Protein AF-R4XCL8-F1 (afdb_monomer_lite)

Radius of gyration: 21.09 Å; chains: 1; bounding box: 60×42×58 Å

Foldseek 3Di:
DDVVVLVVCLVVVHFRKDKFAQVCLVCVVDCPDDDDLLGQQFLPQVVCVVVSPGAQAMDIDTHPPHDDWWDFDFLQFKFKDAAAADKDKDKKFDPVCLVLQAFPVRPDGPRDLPDDDPVCCVRRVCSVVRVVRIDIDIHHHGDMDIGHGRIIDDGRTGDHLVCLVSSLVVQVVLLVVLLVVCVVCVVVVVDDLLRSSVSSQVSSCVVRVDHLLRSLVSLLVCLVCVVVGDDCVSDDHLVSSLVSLLVSLVVLVPDPCSVSVVSSVVSSVSSNVSSVVD

Secondary structure (DSSP, 8-state):
--HHHHHHHHHTT---EEEEE-HHHH-TT----PPPGGG---HHHHHHHHHTS--S--EEEE-TT--PPP---GGG-EEEEE--SS-EEEEEPPGGGGGGGB-TTSS-B-S-TT--SHHHHHH-TTHHHHHHHPEEEEE-TT-EEEE-TTS---SSEE--TTTHHHHHHHHHHHHHHHHHHTHHHHHTTSS-HHHHHHHHHHHHHHHHS--HHHHHHHHHHHHHTGGGS--GGGS--HHHHHHHHHHHHHHHHTSGGGGG-HHHHHHHHHHHHHHHH-

InterPro domains:
  IPR003347 JmjC domain [PS51184] (24-183)
  IPR003347 JmjC domain [SM00558] (16-175)
  IPR041667 Cupin-like domain 8 [PF13621] (1-149)
  IPR050910 JMJD6 family arginine demethylases/lysyl-hydroxylases [PTHR12480] (1-211)

Organism: Taphrina deformans (strain PYCC 5710 / ATCC 11124 / CBS 356.35 / IMI 108563 / JCM 9778 / NBRC 8474) (NCBI:txid1097556)

Structure (mmCIF, N/CA/C/O backbone):
data_AF-R4XCL8-F1
#
_entry.id   AF-R4XCL8-F1
#
loop_
_atom_site.group_PDB
_atom_site.id
_atom_site.type_symbol
_atom_site.label_atom_id
_atom_site.label_alt_id
_atom_site.label_comp_id
_atom_site.label_asym_id
_atom_site.label_entity_id
_atom_site.label_seq_id
_atom_site.pdbx_PDB_ins_code
_atom_site.Cartn_x
_atom_site.Cartn_y
_atom_site.Cartn_z
_atom_site.occupancy
_atom_site.B_iso_or_equiv
_atom_site.auth_seq_id
_atom_site.auth_comp_id
_atom_site.auth_asym_id
_atom_site.auth_atom_id
_atom_site.pdbx_PDB_model_num
ATOM 1 N N . MET A 1 1 ? -5.743 24.551 15.322 1.00 79.94 1 MET A N 1
ATOM 2 C CA . MET A 1 1 ? -6.080 24.022 16.659 1.00 79.94 1 MET A CA 1
ATOM 3 C C . MET A 1 1 ? -4.776 23.575 17.291 1.00 79.94 1 MET A C 1
ATOM 5 O O . MET A 1 1 ? -3.994 22.946 16.584 1.00 79.94 1 MET A O 1
ATOM 9 N N . SER A 1 2 ? -4.484 23.962 18.531 1.00 90.00 2 SER A N 1
ATOM 10 C CA . SER A 1 2 ? -3.322 23.406 19.236 1.00 90.00 2 SER A CA 1
ATOM 11 C C . SER A 1 2 ? -3.624 21.979 19.712 1.00 90.00 2 SER A C 1
ATOM 13 O O . SER A 1 2 ? -4.787 21.587 19.791 1.00 90.00 2 SER A O 1
ATOM 15 N N . PHE A 1 3 ? -2.597 21.193 20.046 1.00 86.31 3 PHE A N 1
ATOM 16 C CA . PHE A 1 3 ? -2.825 19.859 20.613 1.00 86.31 3 PHE A CA 1
ATOM 17 C C . PHE A 1 3 ? -3.560 19.926 21.964 1.00 86.31 3 PHE A C 1
ATOM 19 O O . PHE A 1 3 ? -4.374 19.060 22.251 1.00 86.31 3 PHE A O 1
ATOM 26 N N . SER A 1 4 ? -3.346 20.988 22.752 1.00 90.88 4 SER A N 1
ATOM 27 C CA . SER A 1 4 ? -4.097 21.215 23.996 1.00 90.88 4 SER A CA 1
ATOM 28 C C . SER A 1 4 ? -5.584 21.422 23.718 1.00 90.88 4 SER A C 1
ATOM 30 O O . SER A 1 4 ? -6.401 20.711 24.284 1.00 90.88 4 SER A O 1
ATOM 32 N N . ASP A 1 5 ? -5.933 22.312 22.779 1.00 93.06 5 ASP A N 1
ATOM 33 C CA . ASP A 1 5 ? -7.340 22.564 22.423 1.00 93.06 5 ASP A CA 1
ATOM 34 C C . ASP A 1 5 ? -8.029 21.288 21.908 1.00 93.06 5 ASP A C 1
ATOM 36 O O . ASP A 1 5 ? -9.219 21.069 22.129 1.00 93.06 5 ASP A O 1
ATOM 40 N N . PHE A 1 6 ? -7.273 20.447 21.193 1.00 89.69 6 PHE A N 1
ATOM 41 C CA . PHE A 1 6 ? -7.747 19.160 20.700 1.00 89.69 6 PHE A CA 1
ATOM 42 C C . PHE A 1 6 ? -8.122 18.217 21.854 1.00 89.69 6 PHE A C 1
ATOM 44 O O . PHE A 1 6 ? -9.216 17.644 21.827 1.00 89.69 6 PHE A O 1
ATOM 51 N N . LEU A 1 7 ? -7.249 18.098 22.864 1.00 85.12 7 LEU A N 1
ATOM 52 C CA . LEU A 1 7 ? -7.483 17.283 24.060 1.00 85.12 7 LEU A CA 1
ATOM 53 C C . LEU A 1 7 ? -8.637 17.829 24.905 1.00 85.12 7 LEU A C 1
ATOM 55 O O . LEU A 1 7 ? -9.530 17.061 25.255 1.00 85.12 7 LEU A O 1
ATOM 59 N N . ASP A 1 8 ? -8.677 19.142 25.147 1.00 92.00 8 ASP A N 1
ATOM 60 C CA . ASP A 1 8 ? -9.763 19.794 25.892 1.00 92.00 8 ASP A CA 1
ATOM 61 C C . ASP A 1 8 ? -11.124 19.522 25.228 1.00 92.00 8 ASP A C 1
ATOM 63 O O . ASP A 1 8 ? -12.121 19.226 25.890 1.00 92.00 8 ASP A O 1
ATOM 67 N N . GLY A 1 9 ? -11.168 19.566 23.892 1.00 90.25 9 GLY A N 1
ATOM 68 C CA . GLY A 1 9 ? -12.359 19.213 23.132 1.00 90.25 9 GLY A CA 1
ATOM 69 C C . GLY A 1 9 ? -12.749 17.740 23.275 1.00 90.25 9 GLY A C 1
ATOM 70 O O . GLY A 1 9 ? -13.930 17.446 23.460 1.00 90.25 9 GLY A O 1
ATOM 71 N N . MET A 1 10 ? -11.783 16.815 23.242 1.00 85.25 10 MET A N 1
ATOM 72 C CA . MET A 1 10 ? -12.047 15.389 23.477 1.00 85.25 10 MET A CA 1
ATOM 73 C C . MET A 1 10 ? -12.595 15.128 24.885 1.00 85.25 10 MET A C 1
ATOM 75 O O . MET A 1 10 ? -13.573 14.395 25.024 1.00 85.25 10 MET A O 1
ATOM 79 N N . GLU A 1 11 ? -12.016 15.746 25.918 1.00 86.38 11 GLU A N 1
ATOM 80 C CA . GLU A 1 11 ? -12.497 15.634 27.303 1.00 86.38 11 GLU A CA 1
ATOM 81 C C . GLU A 1 11 ? -13.907 16.216 27.471 1.00 86.38 11 GLU A C 1
ATOM 83 O O . GLU A 1 11 ? -14.724 15.679 28.220 1.00 86.38 11 GLU A O 1
ATOM 88 N N . ALA A 1 12 ? -14.232 17.265 26.712 1.00 92.19 12 ALA A N 1
ATOM 89 C CA . ALA A 1 12 ? -15.573 17.837 26.637 1.00 92.19 12 ALA A CA 1
ATOM 90 C C . ALA A 1 12 ? -16.567 17.005 25.792 1.00 92.19 12 ALA A C 1
ATOM 92 O O . ALA A 1 12 ? -17.712 17.428 25.611 1.00 92.19 12 ALA A O 1
ATOM 93 N N . GLY A 1 13 ? -16.160 15.843 25.266 1.00 87.56 13 GLY A N 1
ATOM 94 C CA . GLY A 1 13 ? -17.009 14.944 24.477 1.00 87.56 13 GLY A CA 1
ATOM 95 C C . GLY A 1 13 ? -17.177 15.345 23.008 1.00 87.56 13 GLY A C 1
ATOM 96 O O . GLY A 1 13 ? -18.112 14.890 22.349 1.00 87.56 13 GLY A O 1
ATOM 97 N N . GLN A 1 14 ? -16.308 16.207 22.476 1.00 90.19 14 GLN A N 1
ATOM 98 C CA . GLN A 1 14 ? -16.294 16.521 21.047 1.00 90.19 14 GLN A CA 1
ATOM 99 C C . GLN A 1 14 ? -15.709 15.353 20.245 1.00 90.19 14 GLN A C 1
ATOM 101 O O . GLN A 1 14 ? -14.751 14.701 20.662 1.00 90.19 14 GLN A O 1
ATOM 106 N N . GLN A 1 15 ? -16.229 15.144 19.035 1.00 88.31 15 GLN A N 1
ATOM 107 C CA . GLN A 1 15 ? -15.743 14.130 18.091 1.00 88.31 15 GLN A CA 1
ATOM 108 C C . GLN A 1 15 ? -14.494 14.604 17.332 1.00 88.31 15 GLN A C 1
ATOM 110 O O . GLN A 1 15 ? -14.415 14.524 16.105 1.00 88.31 15 GLN A O 1
ATOM 115 N N . ASN A 1 16 ? -13.5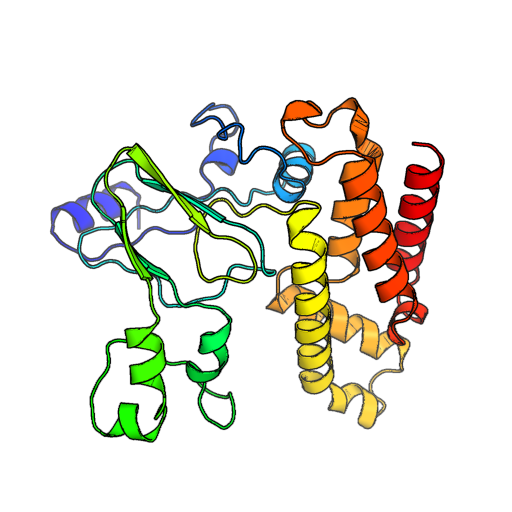15 15.136 18.061 1.00 86.81 16 ASN A N 1
ATOM 116 C CA . ASN A 1 16 ? -12.246 15.544 17.480 1.00 86.81 16 ASN A CA 1
ATOM 117 C C . ASN A 1 16 ? -11.462 14.294 17.082 1.00 86.81 16 ASN A C 1
ATOM 119 O O . ASN A 1 16 ? -11.272 13.395 17.901 1.00 86.81 16 ASN A O 1
ATOM 123 N N . TYR A 1 17 ? -11.004 14.247 15.829 1.00 90.44 17 TYR A N 1
ATOM 124 C CA . TYR A 1 17 ? -10.249 13.118 15.301 1.00 90.44 17 TYR A CA 1
ATOM 125 C C . TYR A 1 17 ? -8.958 13.594 14.636 1.00 90.44 17 TYR A C 1
ATOM 127 O O . TYR A 1 17 ? -8.985 14.164 13.545 1.00 90.44 17 TYR A O 1
ATOM 135 N N . ALA A 1 18 ? -7.831 13.367 15.306 1.00 88.75 18 ALA A N 1
ATOM 136 C CA . ALA A 1 18 ? -6.508 13.574 14.746 1.00 88.75 18 ALA A CA 1
ATOM 137 C C . ALA A 1 18 ? -6.039 12.269 14.091 1.00 88.75 18 ALA A C 1
ATOM 139 O O . ALA A 1 18 ? -6.011 11.204 14.715 1.00 88.75 18 ALA A O 1
ATOM 140 N N . ARG A 1 19 ? -5.717 12.363 12.807 1.00 87.69 19 ARG A N 1
ATOM 141 C CA . ARG A 1 19 ? -5.367 11.247 11.933 1.00 87.69 19 ARG A CA 1
ATOM 142 C C . ARG A 1 19 ? -4.052 11.534 11.239 1.00 87.69 19 ARG A C 1
ATOM 144 O O . ARG A 1 19 ? -3.665 12.697 11.151 1.00 87.69 19 ARG A O 1
ATOM 151 N N . ASP A 1 20 ? -3.425 10.477 10.739 1.00 86.62 20 ASP A N 1
ATOM 152 C CA . ASP A 1 2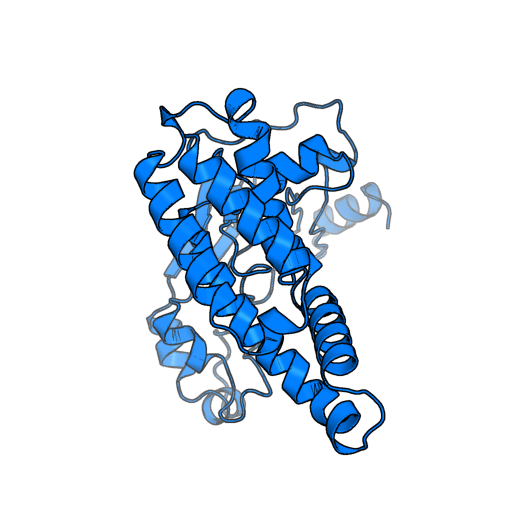0 ? -2.278 10.576 9.837 1.00 86.62 20 ASP A CA 1
ATOM 153 C C . ASP A 1 20 ? -1.100 11.347 10.472 1.00 86.62 20 ASP A C 1
ATOM 155 O O . ASP A 1 20 ? -0.356 12.064 9.808 1.00 86.62 20 ASP A O 1
ATOM 159 N N . ILE A 1 21 ? -0.939 11.246 11.800 1.00 86.19 21 ILE A N 1
ATOM 160 C CA . ILE A 1 21 ? 0.129 11.955 12.511 1.00 86.19 21 ILE A CA 1
ATOM 161 C C . ILE A 1 21 ? 1.446 11.189 12.325 1.00 86.19 21 ILE A C 1
ATOM 163 O O . ILE A 1 21 ? 1.615 10.117 12.906 1.00 86.19 21 ILE A O 1
ATOM 167 N N . HIS A 1 22 ? 2.399 11.777 11.604 1.00 87.56 22 HIS A N 1
ATOM 168 C CA . HIS A 1 22 ? 3.751 11.238 11.397 1.00 87.56 22 HIS A CA 1
ATOM 169 C C . HIS A 1 22 ? 4.659 11.493 12.606 1.00 87.56 22 HIS A C 1
ATOM 171 O O . HIS A 1 22 ? 5.537 12.363 12.605 1.00 87.56 22 HIS A O 1
ATOM 177 N N . VAL A 1 23 ? 4.407 10.784 13.706 1.00 83.44 23 VAL A N 1
ATOM 178 C CA . VAL A 1 23 ? 5.132 11.029 14.961 1.00 83.44 23 VAL A CA 1
ATOM 179 C C . VAL A 1 23 ? 6.624 10.703 14.812 1.00 83.44 23 VAL A C 1
ATOM 181 O O . VAL A 1 23 ? 7.451 11.431 15.359 1.00 83.44 23 VAL A O 1
ATOM 184 N N . MET A 1 24 ? 6.979 9.677 14.033 1.00 82.25 24 MET A N 1
ATOM 185 C CA . MET A 1 24 ? 8.378 9.287 13.820 1.00 82.25 24 MET A CA 1
ATOM 186 C C . MET A 1 24 ? 9.147 10.367 13.045 1.00 82.25 24 MET A C 1
ATOM 188 O O . MET A 1 24 ? 10.232 10.761 13.468 1.00 82.25 24 MET A O 1
ATOM 192 N N . LYS A 1 25 ? 8.544 10.944 12.000 1.00 84.12 25 LYS A N 1
ATOM 193 C CA . LYS A 1 25 ? 9.076 12.117 11.288 1.00 84.12 25 LYS A CA 1
ATOM 194 C C . LYS A 1 25 ? 9.244 13.352 12.175 1.00 84.12 25 LYS A C 1
ATOM 196 O O . LYS A 1 25 ? 10.242 14.063 12.067 1.00 84.12 25 LYS A O 1
ATOM 201 N N . HIS A 1 26 ? 8.274 13.636 13.045 1.00 84.44 26 HIS A N 1
ATOM 202 C CA . HIS A 1 26 ? 8.328 14.810 13.923 1.00 84.44 26 HIS A CA 1
ATOM 203 C C . HIS A 1 26 ? 9.307 14.649 15.096 1.00 84.44 26 HIS A C 1
ATOM 205 O O . HIS A 1 26 ? 9.852 15.648 15.572 1.00 84.44 26 HIS A O 1
ATOM 211 N N . PHE A 1 27 ? 9.550 13.417 15.549 1.00 83.88 27 PHE A N 1
ATOM 212 C CA . PHE A 1 27 ? 10.409 13.106 16.695 1.00 83.88 27 PHE A CA 1
ATOM 213 C C . PHE A 1 27 ? 11.402 11.969 16.379 1.00 83.88 27 PHE A C 1
ATOM 215 O O . PHE A 1 27 ? 11.398 10.943 17.059 1.00 83.88 27 PHE A O 1
ATOM 222 N N . PRO A 1 28 ? 12.311 12.150 15.404 1.00 77.94 28 PRO A N 1
ATOM 223 C CA . PRO A 1 28 ? 13.144 11.066 14.869 1.00 77.94 28 PRO A CA 1
ATOM 224 C C . PRO A 1 28 ? 14.195 10.533 15.853 1.00 77.94 28 PRO A C 1
ATOM 226 O O . PRO A 1 28 ? 14.758 9.466 15.647 1.00 77.94 28 PRO A O 1
ATOM 229 N N . GLN A 1 29 ? 14.482 11.273 16.929 1.00 74.81 29 GLN A N 1
ATOM 230 C CA . GLN A 1 29 ? 15.416 10.857 17.984 1.00 74.81 29 GLN A CA 1
ATOM 231 C C . GLN A 1 29 ? 14.747 10.005 19.072 1.00 74.81 29 GLN A C 1
ATOM 233 O O . GLN A 1 29 ? 15.420 9.544 19.995 1.00 74.81 29 GLN A O 1
ATOM 238 N N . ASN A 1 30 ? 13.429 9.813 18.989 1.00 69.12 30 ASN A N 1
ATOM 239 C CA . ASN A 1 30 ? 12.669 9.076 19.980 1.00 69.12 30 ASN A CA 1
ATOM 240 C C . ASN A 1 30 ? 12.368 7.678 19.435 1.00 69.12 30 ASN A C 1
ATOM 242 O O . ASN A 1 30 ? 11.694 7.528 18.419 1.00 69.12 30 ASN A O 1
ATOM 246 N N . ASP A 1 31 ? 12.812 6.649 20.151 1.00 72.69 31 ASP A N 1
ATOM 247 C CA . ASP A 1 31 ? 12.379 5.274 19.904 1.00 72.69 31 ASP A CA 1
ATOM 248 C C . ASP A 1 31 ? 10.986 5.075 20.527 1.00 72.69 31 ASP A C 1
ATOM 250 O O . ASP A 1 31 ? 10.837 4.617 21.661 1.00 72.69 31 ASP A O 1
ATOM 254 N N . ILE A 1 32 ? 9.957 5.576 19.834 1.00 82.00 32 ILE A N 1
ATOM 255 C CA . ILE A 1 32 ? 8.579 5.650 20.352 1.00 82.00 32 ILE A CA 1
ATOM 256 C C . ILE A 1 32 ? 7.944 4.260 20.422 1.00 82.00 32 ILE A C 1
ATOM 258 O O . ILE A 1 32 ? 7.190 3.969 21.352 1.00 82.00 32 ILE A O 1
ATOM 262 N N . TYR A 1 33 ? 8.245 3.402 19.448 1.00 85.12 33 TYR A N 1
ATOM 263 C CA . TYR A 1 33 ? 7.871 1.994 19.444 1.00 85.12 33 TYR A CA 1
ATOM 264 C C . TYR A 1 33 ? 8.790 1.205 18.508 1.00 85.12 33 TYR A C 1
ATOM 266 O O . TYR A 1 33 ? 9.353 1.747 17.560 1.00 85.12 33 TYR A O 1
ATOM 274 N N . SER A 1 34 ? 8.855 -0.111 18.718 1.00 84.19 34 SER A N 1
ATOM 275 C CA . SER A 1 34 ? 9.523 -1.027 17.791 1.00 84.19 34 SER A CA 1
ATOM 276 C C . SER A 1 34 ? 8.507 -1.778 16.933 1.00 84.19 34 SER A C 1
ATOM 278 O O . SER A 1 34 ? 7.469 -2.227 17.425 1.00 84.19 34 SER A O 1
ATOM 280 N N . CYS A 1 35 ? 8.807 -1.937 15.641 1.00 87.25 35 CYS A N 1
ATOM 281 C CA . CYS A 1 35 ? 7.968 -2.725 14.741 1.00 87.25 35 CYS A CA 1
ATOM 282 C C . CYS A 1 35 ? 7.953 -4.206 15.188 1.00 87.25 35 CYS A C 1
ATOM 284 O O . CYS A 1 35 ? 9.036 -4.790 15.386 1.00 87.25 35 CYS A O 1
ATOM 286 N N . PRO A 1 36 ? 6.771 -4.834 15.367 1.00 87.69 36 PRO A N 1
ATOM 287 C CA . PRO A 1 36 ? 6.670 -6.258 15.671 1.00 87.69 36 PRO A CA 1
ATOM 288 C C . PRO A 1 36 ? 7.412 -7.112 14.630 1.00 87.69 36 PRO A C 1
ATOM 290 O O . PRO A 1 36 ? 7.319 -6.814 13.444 1.00 87.69 36 PRO A O 1
ATOM 293 N N . PRO A 1 37 ? 8.126 -8.189 15.018 1.00 88.56 37 PRO A N 1
ATOM 294 C CA . PRO A 1 37 ? 8.942 -8.976 14.086 1.00 88.56 37 PRO A CA 1
ATOM 295 C C . PRO A 1 37 ? 8.206 -9.480 12.840 1.00 88.56 37 PRO A C 1
ATOM 297 O O . PRO A 1 37 ? 8.809 -9.537 11.776 1.00 88.56 37 PRO A O 1
ATOM 300 N N . LEU A 1 38 ? 6.913 -9.794 12.969 1.00 87.62 38 LEU A N 1
ATOM 301 C CA . LEU A 1 38 ? 6.052 -10.260 11.875 1.00 87.62 38 LEU A CA 1
ATOM 302 C C . LEU A 1 38 ? 5.902 -9.233 10.737 1.00 87.62 38 LEU A C 1
ATOM 304 O O . LEU A 1 38 ? 5.530 -9.595 9.629 1.00 87.62 38 LEU A O 1
ATOM 308 N N . PHE A 1 39 ? 6.171 -7.963 11.026 1.00 89.19 39 PHE A N 1
ATOM 309 C CA . PHE A 1 39 ? 5.832 -6.800 10.209 1.00 89.19 39 PHE A CA 1
ATOM 310 C C . PHE A 1 39 ? 7.078 -6.047 9.720 1.00 89.19 39 PHE A C 1
ATOM 312 O O . PHE A 1 39 ? 6.988 -4.913 9.263 1.00 89.19 39 PHE A O 1
ATOM 319 N N . ARG A 1 40 ? 8.267 -6.642 9.893 1.00 90.00 40 ARG A N 1
ATOM 320 C CA . ARG A 1 40 ? 9.554 -5.990 9.596 1.00 90.00 40 ARG A CA 1
ATOM 321 C C . ARG A 1 40 ? 10.010 -6.139 8.153 1.00 90.00 40 ARG A C 1
ATOM 323 O O . ARG A 1 40 ? 10.914 -5.414 7.753 1.00 90.00 40 ARG A O 1
ATOM 330 N N . ASP A 1 41 ? 9.420 -7.064 7.401 1.00 92.12 41 ASP A N 1
ATOM 331 C CA . ASP A 1 41 ? 9.586 -7.122 5.950 1.00 92.12 41 ASP A CA 1
ATOM 332 C C . ASP A 1 41 ? 8.744 -6.009 5.322 1.00 92.12 41 ASP A C 1
ATOM 334 O O . ASP A 1 41 ? 7.626 -6.232 4.863 1.00 92.12 41 ASP A O 1
ATOM 338 N N . ASP A 1 42 ? 9.270 -4.791 5.430 1.00 91.12 42 ASP A N 1
ATOM 339 C CA . ASP A 1 42 ? 8.677 -3.542 4.978 1.00 91.12 42 ASP A CA 1
ATOM 340 C C . ASP A 1 42 ? 9.676 -2.804 4.087 1.00 91.12 42 ASP A C 1
ATOM 342 O O . ASP A 1 42 ? 10.643 -2.202 4.554 1.00 91.12 42 ASP A O 1
ATOM 346 N N . TRP A 1 43 ? 9.477 -2.903 2.780 1.00 93.25 43 TRP A N 1
ATOM 347 C CA . TRP A 1 43 ? 10.342 -2.300 1.776 1.00 93.25 43 TRP A CA 1
ATOM 348 C C . TRP A 1 43 ? 10.102 -0.790 1.718 1.00 93.25 43 TRP A C 1
ATOM 350 O O . TRP A 1 43 ? 11.047 -0.027 1.519 1.00 93.25 43 TRP A O 1
ATOM 360 N N . LEU A 1 44 ? 8.849 -0.359 1.922 1.00 90.88 44 LEU A N 1
ATOM 361 C CA . LEU A 1 44 ? 8.428 1.037 1.822 1.00 90.88 44 LEU A CA 1
ATOM 362 C C . LEU A 1 44 ? 9.100 1.875 2.902 1.00 90.88 44 LEU A C 1
ATOM 364 O O . LEU A 1 44 ? 9.846 2.801 2.587 1.00 90.88 44 LEU A O 1
ATOM 368 N N . ASN A 1 45 ? 8.886 1.528 4.171 1.00 89.06 45 ASN A N 1
ATOM 369 C CA . ASN A 1 45 ? 9.486 2.300 5.249 1.00 89.06 45 ASN A CA 1
ATOM 370 C C . ASN A 1 45 ? 10.997 2.080 5.344 1.00 89.06 45 ASN A C 1
ATOM 372 O O . ASN A 1 45 ? 11.688 3.004 5.750 1.00 89.06 45 ASN A O 1
ATOM 376 N N . PHE A 1 46 ? 11.537 0.937 4.903 1.00 91.00 46 PHE A N 1
ATOM 377 C CA . PHE A 1 46 ? 12.990 0.768 4.793 1.00 91.00 46 PHE A CA 1
ATOM 378 C C . PHE A 1 46 ? 13.626 1.812 3.868 1.00 91.00 46 PHE A C 1
ATOM 380 O O . PHE A 1 46 ? 14.626 2.430 4.235 1.00 91.00 46 PHE A O 1
ATOM 387 N N . LYS A 1 47 ? 13.022 2.048 2.697 1.00 91.81 47 LYS A N 1
ATOM 388 C CA . LYS A 1 47 ? 13.469 3.096 1.776 1.00 91.81 47 LYS A CA 1
ATOM 389 C C . LYS A 1 47 ? 13.275 4.491 2.364 1.00 91.81 47 LYS A C 1
ATOM 391 O O . LYS A 1 47 ? 14.210 5.287 2.379 1.00 91.81 47 LYS A O 1
ATOM 396 N N . LEU A 1 48 ? 12.081 4.780 2.874 1.00 89.44 48 LEU A N 1
ATOM 397 C CA . LEU A 1 48 ? 11.750 6.109 3.390 1.00 89.44 48 LEU A CA 1
ATOM 398 C C . LEU A 1 48 ? 12.598 6.502 4.610 1.00 89.44 48 LEU A C 1
ATOM 400 O O . LEU A 1 48 ? 13.058 7.643 4.686 1.00 89.44 48 LEU A O 1
ATOM 404 N N . ASP A 1 49 ? 12.875 5.553 5.509 1.00 87.38 49 ASP A N 1
ATOM 405 C CA . ASP A 1 49 ? 13.750 5.756 6.667 1.00 87.38 49 ASP A CA 1
ATOM 406 C C . ASP A 1 49 ? 15.190 6.085 6.221 1.00 87.38 49 ASP A C 1
ATOM 408 O O . ASP A 1 49 ? 15.847 6.926 6.837 1.00 87.38 49 ASP A O 1
ATOM 412 N N . ALA A 1 50 ? 15.680 5.464 5.140 1.00 88.25 50 ALA A N 1
ATOM 413 C CA . ALA A 1 50 ? 17.008 5.738 4.588 1.00 88.25 50 ALA A CA 1
ATOM 414 C C . ALA A 1 50 ? 17.098 7.106 3.889 1.00 88.25 50 ALA A C 1
ATOM 416 O O . ALA A 1 50 ? 18.130 7.775 3.964 1.00 88.25 50 ALA A O 1
ATOM 417 N N . GLU A 1 51 ? 16.022 7.535 3.227 1.00 88.38 51 GLU A N 1
ATOM 418 C CA . GLU A 1 51 ? 15.943 8.838 2.558 1.00 88.38 51 GLU A CA 1
ATOM 419 C C . GLU A 1 51 ? 15.690 9.995 3.536 1.00 88.38 51 GLU A C 1
ATOM 421 O O . GLU A 1 51 ? 16.041 11.137 3.242 1.00 88.38 51 GLU A O 1
ATOM 426 N N . GLY A 1 52 ? 15.085 9.717 4.696 1.00 81.38 52 GLY A N 1
ATOM 427 C CA . GLY A 1 52 ? 14.785 10.708 5.733 1.00 81.38 52 GLY A CA 1
ATOM 428 C C . GLY A 1 52 ? 13.704 11.725 5.344 1.00 81.38 52 GLY A C 1
ATOM 429 O O . GLY A 1 52 ? 13.574 12.762 5.997 1.00 81.38 52 GLY A O 1
ATOM 430 N N . ASN A 1 53 ? 12.943 11.453 4.281 1.00 75.12 53 ASN A N 1
ATOM 431 C CA . ASN A 1 53 ? 11.990 12.402 3.699 1.00 75.12 53 ASN A CA 1
ATOM 432 C C . ASN A 1 53 ? 10.549 12.195 4.191 1.00 75.12 53 ASN A C 1
ATOM 434 O O . ASN A 1 53 ? 9.788 13.167 4.289 1.00 75.12 53 ASN A O 1
ATOM 438 N N . ASP A 1 54 ? 10.160 10.956 4.509 1.00 83.00 54 ASP A N 1
ATOM 439 C CA . ASP A 1 54 ? 8.807 10.635 4.967 1.00 83.00 54 ASP A CA 1
ATOM 440 C C . ASP A 1 54 ? 8.724 9.339 5.783 1.00 83.00 54 ASP A C 1
ATOM 442 O O . ASP A 1 54 ? 9.727 8.658 5.967 1.00 83.00 54 ASP A O 1
ATOM 446 N N . ASP A 1 55 ? 7.527 9.010 6.268 1.00 84.69 55 ASP A N 1
ATOM 447 C CA . ASP A 1 55 ? 7.187 7.688 6.797 1.00 84.69 55 ASP A CA 1
ATOM 448 C C . ASP A 1 55 ? 5.728 7.334 6.454 1.00 84.69 55 ASP A C 1
ATOM 450 O O . ASP A 1 55 ? 4.901 8.218 6.249 1.00 84.69 55 ASP A O 1
ATOM 454 N N . TYR A 1 56 ? 5.394 6.045 6.396 1.00 87.56 56 TYR A N 1
ATOM 455 C CA . TYR A 1 56 ? 4.004 5.567 6.347 1.00 87.56 56 TYR A CA 1
ATOM 456 C C . TYR A 1 56 ? 3.608 4.982 7.710 1.00 87.56 56 TYR A C 1
ATOM 458 O O . TYR A 1 56 ? 3.061 3.881 7.811 1.00 87.56 56 TYR A O 1
ATOM 466 N N . LYS A 1 57 ? 3.935 5.717 8.784 1.00 87.12 57 LYS A N 1
ATOM 467 C CA . LYS A 1 57 ? 3.794 5.300 10.187 1.00 87.12 57 LYS A CA 1
ATOM 468 C C . LYS A 1 57 ? 2.959 6.330 10.938 1.00 87.12 57 LYS A C 1
ATOM 470 O O . LYS A 1 57 ? 3.474 7.283 11.521 1.00 87.12 57 LYS A O 1
ATOM 475 N N . PHE A 1 58 ? 1.650 6.128 10.968 1.00 88.94 58 PHE A N 1
ATOM 476 C CA . PHE A 1 58 ? 0.752 7.142 11.500 1.00 88.94 58 PHE A CA 1
ATOM 477 C C . PHE A 1 58 ? 0.364 6.884 12.959 1.00 88.94 58 PHE A C 1
ATOM 479 O O . PHE A 1 58 ? 0.420 5.769 13.481 1.00 88.94 58 PHE A O 1
ATOM 486 N N . VAL A 1 59 ? -0.093 7.931 13.638 1.00 87.31 59 VAL A N 1
ATOM 487 C CA . VAL A 1 59 ? -0.798 7.837 14.918 1.00 87.31 59 VAL A CA 1
ATOM 488 C C . VAL A 1 59 ? -2.193 8.426 14.760 1.00 87.31 59 VAL A C 1
ATOM 490 O O . VAL A 1 59 ? -2.382 9.475 14.146 1.00 87.31 59 VAL A O 1
ATOM 493 N N . TYR A 1 60 ? -3.174 7.733 15.339 1.00 90.38 60 TYR A N 1
ATOM 494 C CA . TYR A 1 60 ? -4.580 8.132 15.352 1.00 90.38 60 TYR A CA 1
ATOM 495 C C . TYR A 1 60 ? -5.024 8.364 16.790 1.00 90.38 60 TYR A C 1
ATOM 497 O O . TYR A 1 60 ? -4.883 7.471 17.628 1.00 90.38 60 TYR A O 1
ATOM 505 N N . ILE A 1 61 ? -5.602 9.533 17.054 1.00 89.62 61 ILE A N 1
ATOM 506 C CA . ILE A 1 61 ? -6.150 9.918 18.357 1.00 89.62 61 ILE A CA 1
ATOM 507 C C . ILE A 1 61 ? -7.544 10.480 18.110 1.00 89.62 61 ILE A C 1
ATOM 509 O O . ILE A 1 61 ? -7.700 11.402 17.314 1.00 89.62 61 ILE A O 1
ATOM 513 N N . GLY A 1 62 ? -8.562 9.936 18.768 1.00 89.31 62 GLY A N 1
ATOM 514 C CA . GLY A 1 62 ? -9.934 10.393 18.582 1.00 89.31 62 GLY A CA 1
ATOM 515 C C . GLY A 1 62 ? -10.801 10.160 19.808 1.00 89.31 62 GLY A C 1
ATOM 516 O O . GLY A 1 62 ? -10.544 9.246 20.592 1.00 89.31 62 GLY A O 1
ATOM 517 N N . GLY A 1 63 ? -11.808 11.019 19.973 1.00 82.62 63 GLY A N 1
ATOM 518 C CA . GLY A 1 63 ? -12.866 10.847 20.969 1.00 82.62 63 GLY A CA 1
ATOM 519 C C . GLY A 1 63 ? -13.856 9.740 20.598 1.00 82.62 63 GLY A C 1
ATOM 520 O O . GLY A 1 63 ? -13.809 9.177 19.499 1.00 82.62 63 GLY A O 1
ATOM 521 N N . ASP A 1 64 ? -14.780 9.447 21.513 1.00 86.56 64 ASP A N 1
ATOM 522 C CA . ASP A 1 64 ? -15.864 8.494 21.261 1.00 86.56 64 ASP A CA 1
ATOM 523 C C . ASP A 1 64 ? -16.710 8.905 20.040 1.00 86.56 64 ASP A C 1
ATOM 525 O O . ASP A 1 64 ? -16.947 10.089 19.784 1.00 86.56 64 ASP A O 1
ATOM 529 N N . GLY A 1 65 ? -17.130 7.918 19.249 1.00 86.75 65 GLY A N 1
ATOM 530 C CA . GLY A 1 65 ? -17.888 8.127 18.011 1.00 86.75 65 GLY A CA 1
ATOM 531 C C . GLY A 1 65 ? -17.082 8.644 16.811 1.00 86.75 65 GLY A C 1
ATOM 532 O O . GLY A 1 65 ? -17.644 8.780 15.721 1.00 86.75 65 GLY A O 1
ATOM 533 N N . THR A 1 66 ? -15.780 8.911 16.958 1.00 90.12 66 THR A N 1
ATOM 534 C CA . THR A 1 66 ? -14.920 9.191 15.799 1.00 90.12 66 THR A CA 1
ATOM 535 C C . THR A 1 66 ? -14.750 7.944 14.934 1.00 90.12 66 THR A C 1
ATOM 537 O O . THR A 1 66 ? -14.701 6.820 15.430 1.00 90.12 66 THR A O 1
ATOM 540 N N . ARG A 1 67 ? -14.689 8.131 13.611 1.00 89.19 67 ARG A N 1
ATOM 541 C CA . ARG A 1 67 ? -14.568 7.022 12.659 1.00 89.19 67 ARG A CA 1
ATOM 542 C C . ARG A 1 67 ? -13.821 7.418 11.400 1.00 89.19 67 ARG A C 1
ATOM 544 O O . ARG A 1 67 ? -13.906 8.559 10.939 1.00 89.19 67 ARG A O 1
ATOM 551 N N . THR A 1 68 ? -13.170 6.438 10.790 1.00 86.31 68 THR A N 1
ATOM 552 C CA . THR A 1 68 ? -12.724 6.530 9.401 1.00 86.31 68 THR A CA 1
ATOM 553 C C . THR A 1 68 ? -13.771 5.875 8.509 1.00 86.31 68 THR A C 1
ATOM 555 O O . THR A 1 68 ? -14.315 4.826 8.845 1.00 86.31 68 THR A O 1
ATOM 558 N N . LYS A 1 69 ? -14.096 6.529 7.388 1.00 84.06 69 LYS A N 1
ATOM 559 C CA . LYS A 1 69 ? -14.969 5.960 6.355 1.00 84.06 69 LYS A CA 1
ATOM 560 C C . LYS A 1 69 ? -14.344 4.694 5.765 1.00 84.06 69 LYS A C 1
ATOM 562 O O . LYS A 1 69 ? -13.138 4.500 5.865 1.00 84.06 69 LYS A O 1
ATOM 567 N N . LEU A 1 70 ? -15.156 3.877 5.105 1.00 83.19 70 LEU A N 1
ATOM 568 C CA . LEU A 1 70 ? -14.691 2.750 4.294 1.00 83.19 70 LEU A CA 1
ATOM 569 C C . LEU A 1 70 ? -13.735 3.243 3.190 1.00 83.19 70 LEU A C 1
ATOM 571 O O . LEU A 1 70 ? -14.030 4.238 2.532 1.00 83.19 70 LEU A O 1
ATOM 575 N N . HIS A 1 71 ? -12.588 2.584 3.020 1.00 80.50 71 HIS A N 1
ATOM 576 C CA . HIS A 1 71 ? -11.542 2.916 2.043 1.00 80.50 71 HIS A CA 1
ATOM 577 C C . HIS A 1 71 ? -10.538 1.751 1.904 1.00 80.50 71 HIS A C 1
ATOM 579 O O . HIS A 1 71 ? -10.440 0.905 2.784 1.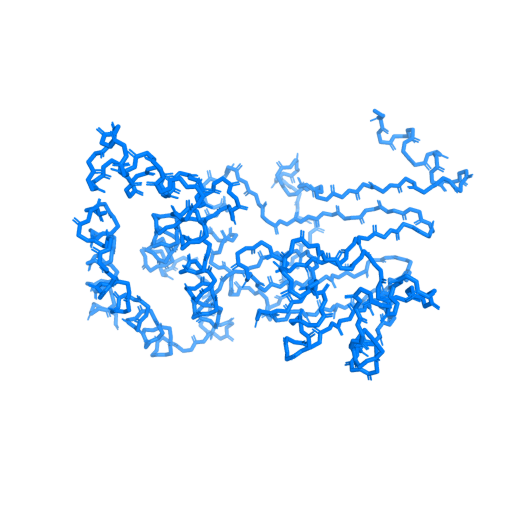00 80.50 71 HIS A O 1
ATOM 585 N N . LYS A 1 72 ? -9.771 1.706 0.814 1.00 78.94 72 LYS A N 1
ATOM 586 C CA . LYS A 1 72 ? -8.977 0.529 0.433 1.00 78.94 72 LYS A CA 1
ATOM 587 C C . LYS A 1 72 ? -7.462 0.584 0.683 1.00 78.94 72 LYS A C 1
ATOM 589 O O . LYS A 1 72 ? -6.801 -0.027 -0.113 1.00 78.94 72 LYS A O 1
ATOM 594 N N . ASP A 1 73 ? -6.891 1.256 1.676 1.00 78.56 73 ASP A N 1
ATOM 595 C CA . ASP A 1 73 ? -5.427 1.487 1.795 1.00 78.56 73 ASP A CA 1
ATOM 596 C C . ASP A 1 73 ? -4.682 1.970 0.516 1.00 78.56 73 ASP A C 1
ATOM 598 O O . ASP A 1 73 ? -4.857 1.525 -0.621 1.00 78.56 73 ASP A O 1
ATOM 602 N N . VAL A 1 74 ? -3.792 2.945 0.682 1.00 74.00 74 VAL A N 1
ATOM 603 C CA . VAL A 1 74 ? -3.076 3.520 -0.468 1.00 74.00 74 VAL A CA 1
ATOM 604 C C . VAL A 1 74 ? -2.216 2.434 -1.133 1.00 74.00 74 VAL A C 1
ATOM 606 O O . VAL A 1 74 ? -1.619 1.599 -0.447 1.00 74.00 74 VAL A O 1
ATOM 609 N N . VAL A 1 75 ? -2.224 2.411 -2.472 1.00 70.94 75 VAL A N 1
ATOM 610 C CA . VAL A 1 75 ? -1.534 1.444 -3.351 1.00 70.94 75 VAL A CA 1
ATOM 611 C C . VAL A 1 75 ? -1.807 -0.040 -3.086 1.00 70.94 75 VAL A C 1
ATOM 613 O O . VAL A 1 75 ? -1.008 -0.873 -3.496 1.00 70.94 75 VAL A O 1
ATOM 616 N N . ALA A 1 76 ? -2.908 -0.407 -2.420 1.00 79.00 76 ALA A N 1
ATOM 617 C CA . ALA A 1 76 ? -3.143 -1.790 -1.984 1.00 79.00 76 ALA A CA 1
ATOM 618 C C . ALA A 1 76 ? -1.967 -2.337 -1.144 1.00 79.00 76 ALA A C 1
ATOM 620 O O . ALA A 1 76 ? -1.506 -3.465 -1.328 1.00 79.00 76 ALA A O 1
ATOM 621 N N . SER A 1 77 ? -1.444 -1.514 -0.235 1.00 81.69 77 SER A N 1
ATOM 622 C CA . SER A 1 77 ? -0.446 -1.928 0.757 1.00 81.69 77 SER A CA 1
ATOM 623 C C . SER A 1 77 ? -1.055 -2.834 1.839 1.00 81.69 77 SER A C 1
ATOM 625 O O . SER A 1 77 ? -2.272 -2.948 1.978 1.00 81.69 77 SER A O 1
ATOM 627 N N . HIS A 1 78 ? -0.197 -3.529 2.588 1.00 84.94 78 HIS A N 1
ATOM 628 C CA . HIS A 1 78 ? -0.593 -4.183 3.837 1.00 84.94 78 HIS A CA 1
ATOM 629 C C . HIS A 1 78 ? -0.661 -3.151 4.963 1.00 84.94 78 HIS A C 1
ATOM 631 O O . HIS A 1 78 ? 0.114 -2.201 4.935 1.00 84.94 78 HIS A O 1
ATOM 637 N N . SER A 1 79 ? -1.489 -3.376 5.984 1.00 88.31 79 SER A N 1
ATOM 638 C CA . SER A 1 79 ? -1.564 -2.512 7.168 1.00 88.31 79 SER A CA 1
ATOM 639 C C . SER A 1 79 ? -1.558 -3.323 8.465 1.00 88.31 79 SER A C 1
ATOM 641 O O . SER A 1 79 ? -2.065 -4.447 8.528 1.00 88.31 79 SER A O 1
ATOM 643 N N . TRP A 1 80 ? -1.009 -2.744 9.534 1.00 90.56 80 TRP A N 1
ATOM 644 C CA . TRP A 1 80 ? -1.215 -3.232 10.892 1.00 90.56 80 TRP A CA 1
ATOM 645 C C . TRP A 1 80 ? -1.502 -2.102 11.884 1.00 90.56 80 TRP A C 1
ATOM 647 O O . TRP A 1 80 ? -0.821 -1.083 11.959 1.00 90.56 80 TRP A O 1
ATOM 657 N N . SER A 1 81 ? -2.495 -2.318 12.738 1.00 91.69 81 SER A N 1
ATOM 658 C CA . SER A 1 81 ? -2.927 -1.339 13.729 1.00 91.69 81 SER A CA 1
ATOM 659 C C . SER A 1 81 ? -2.788 -1.921 15.124 1.00 91.69 81 SER A C 1
ATOM 661 O O . SER A 1 81 ? -3.471 -2.888 15.451 1.00 91.69 81 SER A O 1
ATOM 663 N N . SER A 1 82 ? -1.932 -1.334 15.960 1.00 90.88 82 SER A N 1
ATOM 664 C CA . SER A 1 82 ? -1.853 -1.657 17.391 1.00 90.88 82 SER A CA 1
ATOM 665 C C . SER A 1 82 ? -2.653 -0.652 18.204 1.00 90.88 82 SER A C 1
ATOM 667 O O . SER A 1 82 ? -2.392 0.552 18.153 1.00 90.88 82 SER A O 1
ATOM 669 N N . ASN A 1 83 ? -3.624 -1.139 18.972 1.00 91.81 83 ASN A N 1
ATOM 670 C CA . ASN A 1 83 ? -4.454 -0.283 19.803 1.00 91.81 83 ASN A CA 1
ATOM 671 C C . ASN A 1 83 ? -3.817 -0.090 21.183 1.00 91.81 83 ASN A C 1
ATOM 673 O O . ASN A 1 83 ? -3.588 -1.054 21.906 1.00 91.81 83 ASN A O 1
ATOM 677 N N . LEU A 1 84 ? -3.526 1.155 21.564 1.00 86.75 84 LEU A N 1
ATOM 678 C CA . LEU A 1 84 ? -2.854 1.454 22.836 1.00 86.75 84 LEU A CA 1
ATOM 679 C C . LEU A 1 84 ? -3.840 1.684 23.988 1.00 86.75 84 LEU A C 1
ATOM 681 O O . LEU A 1 84 ? -3.551 1.341 25.131 1.00 86.75 84 LEU A O 1
ATOM 685 N N . THR A 1 85 ? -4.998 2.275 23.700 1.00 84.75 85 THR A N 1
ATOM 686 C CA . THR A 1 85 ? -6.038 2.605 24.682 1.00 84.75 85 THR A CA 1
ATOM 687 C C . THR A 1 85 ? -7.398 2.723 23.995 1.00 84.75 85 THR A C 1
ATOM 689 O O . THR A 1 85 ? -7.469 2.896 22.781 1.00 84.75 85 THR A O 1
ATOM 692 N N . GLY A 1 86 ? -8.483 2.642 24.765 1.00 88.00 86 GLY A N 1
ATOM 693 C CA . GLY A 1 86 ? -9.846 2.628 24.232 1.00 88.00 86 GLY A CA 1
ATOM 694 C C . GLY A 1 86 ? -10.178 1.332 23.488 1.00 88.00 86 GLY A C 1
ATOM 695 O O . GLY A 1 86 ? -9.444 0.350 23.554 1.00 88.00 86 GLY A O 1
ATOM 696 N N . THR A 1 87 ? -11.314 1.304 22.797 1.00 92.06 87 THR A N 1
ATOM 697 C CA . THR A 1 87 ? -11.726 0.168 21.957 1.00 92.06 87 THR A CA 1
ATOM 698 C C . THR A 1 87 ? -12.039 0.681 20.560 1.00 92.06 87 THR A C 1
ATOM 700 O O . THR A 1 87 ? -12.708 1.704 20.425 1.00 92.06 87 THR A O 1
ATOM 703 N N . LYS A 1 88 ? -11.551 -0.018 19.534 1.00 92.81 88 LYS A N 1
ATOM 704 C CA . LYS A 1 88 ? -11.876 0.271 18.134 1.00 92.81 88 LYS A CA 1
ATOM 705 C C . LYS A 1 88 ? -12.784 -0.818 17.590 1.00 92.81 88 LYS A C 1
ATOM 707 O O . LYS A 1 88 ? -12.479 -1.995 17.743 1.00 92.81 88 LYS A O 1
ATOM 712 N N . GLU A 1 89 ? -13.868 -0.430 16.935 1.00 93.38 89 GLU A N 1
ATOM 713 C CA . GLU A 1 89 ? -14.682 -1.355 16.153 1.00 93.38 89 GLU A CA 1
ATOM 714 C C . GLU A 1 89 ? -14.229 -1.312 14.694 1.00 93.38 89 GLU A C 1
ATOM 716 O O . GLU A 1 89 ? -14.183 -0.252 14.068 1.00 93.38 89 GLU A O 1
ATOM 721 N N . TRP A 1 90 ? -13.882 -2.476 14.161 1.00 92.38 90 TRP A N 1
ATOM 722 C CA . TRP A 1 90 ? -13.481 -2.667 12.778 1.00 92.38 90 TRP A CA 1
ATOM 723 C C . TRP A 1 90 ? -14.593 -3.365 12.023 1.00 92.38 90 TRP A C 1
ATOM 725 O O . TRP A 1 90 ? -15.128 -4.363 12.495 1.00 92.38 90 TRP A O 1
ATOM 735 N N . THR A 1 91 ? -14.895 -2.866 10.830 1.00 91.00 91 THR A N 1
ATOM 736 C CA . THR A 1 91 ? -15.757 -3.535 9.856 1.00 91.00 91 THR A CA 1
ATOM 737 C C . THR A 1 91 ? -14.907 -3.868 8.638 1.00 91.00 91 THR A C 1
ATOM 739 O O . THR A 1 91 ? -14.572 -2.982 7.853 1.00 91.00 91 THR A O 1
ATOM 742 N N . LEU A 1 92 ? -14.530 -5.136 8.503 1.00 90.75 92 LEU A N 1
ATOM 743 C CA . LEU A 1 92 ? -13.685 -5.630 7.420 1.00 90.75 92 LEU A CA 1
ATOM 744 C C . LEU A 1 92 ? -14.562 -6.295 6.361 1.00 90.75 92 LEU A C 1
ATOM 746 O O . LEU A 1 92 ? -15.285 -7.250 6.648 1.00 90.75 92 LEU A O 1
ATOM 750 N N . ILE A 1 93 ? -14.500 -5.788 5.133 1.00 90.50 93 ILE A N 1
ATOM 751 C CA . ILE A 1 93 ? -15.316 -6.276 4.020 1.00 90.50 93 ILE A CA 1
ATOM 752 C C . ILE A 1 93 ? -14.461 -7.202 3.150 1.00 90.50 93 ILE A C 1
ATOM 754 O O . ILE A 1 93 ? -13.403 -6.772 2.684 1.00 90.50 93 ILE A O 1
ATOM 758 N N . PRO A 1 94 ? -14.890 -8.455 2.904 1.00 88.75 94 PRO A N 1
ATOM 759 C CA . PRO A 1 94 ? -14.168 -9.352 2.012 1.00 88.75 94 PRO A CA 1
ATOM 760 C C . PRO A 1 94 ? -14.039 -8.765 0.595 1.00 88.75 94 PRO A C 1
ATOM 762 O O . PRO A 1 94 ? -15.031 -8.260 0.065 1.00 88.75 94 PRO A O 1
ATOM 765 N N . PRO A 1 95 ? -12.881 -8.899 -0.080 1.00 85.56 95 PRO A N 1
ATOM 766 C CA . PRO A 1 95 ? -12.685 -8.365 -1.435 1.00 85.56 95 PRO A CA 1
ATOM 767 C C . PRO A 1 95 ? -13.705 -8.868 -2.455 1.00 85.56 95 PRO A C 1
ATOM 769 O O . PRO A 1 95 ? -14.126 -8.123 -3.335 1.00 85.56 95 PRO A O 1
ATOM 772 N N . ALA A 1 96 ? -14.166 -10.114 -2.294 1.00 88.50 96 ALA A N 1
ATOM 773 C CA . ALA A 1 96 ? -15.197 -10.715 -3.140 1.00 88.50 96 ALA A CA 1
ATOM 774 C C . ALA A 1 96 ? -16.528 -9.936 -3.132 1.00 88.50 96 ALA A C 1
ATOM 776 O O . ALA A 1 96 ? -17.319 -10.058 -4.064 1.00 88.50 96 ALA A O 1
ATOM 777 N N . GLU A 1 97 ? -16.765 -9.128 -2.099 1.00 90.94 97 GLU A N 1
ATOM 778 C CA . GLU A 1 97 ? -17.985 -8.346 -1.904 1.00 90.94 97 GLU A CA 1
ATOM 779 C C . GLU A 1 97 ? -17.778 -6.850 -2.208 1.00 90.94 97 GLU A C 1
ATOM 781 O O . GLU A 1 97 ? -18.744 -6.088 -2.232 1.00 90.94 97 GLU A O 1
ATOM 786 N N . ALA A 1 98 ? -16.543 -6.414 -2.490 1.00 85.31 98 ALA A N 1
ATOM 787 C CA . ALA A 1 98 ? -16.204 -5.000 -2.666 1.00 85.31 98 ALA A CA 1
ATOM 788 C C . ALA A 1 98 ? -16.930 -4.347 -3.854 1.00 85.31 98 ALA A C 1
ATOM 790 O O . ALA A 1 98 ? -17.326 -3.188 -3.769 1.00 85.31 98 ALA A O 1
ATOM 791 N N . SER A 1 99 ? -17.185 -5.094 -4.935 1.00 86.75 99 SER A N 1
ATOM 792 C CA . SER A 1 99 ? -17.927 -4.586 -6.103 1.00 86.75 99 SER A CA 1
ATOM 793 C C . SER A 1 99 ? -19.355 -4.139 -5.766 1.00 86.75 99 SER A C 1
ATOM 795 O O . SER A 1 99 ? -19.909 -3.278 -6.441 1.00 86.75 99 SER A O 1
ATOM 797 N N . HIS A 1 100 ? -19.949 -4.676 -4.698 1.00 90.25 100 HIS A N 1
ATOM 798 C CA . HIS A 1 100 ? -21.298 -4.330 -4.250 1.00 90.25 100 HIS A CA 1
ATOM 799 C C . HIS A 1 100 ? -21.357 -3.056 -3.393 1.00 90.25 100 HIS A C 1
ATOM 801 O O . HIS A 1 100 ? -22.450 -2.635 -3.009 1.00 90.25 100 HIS A O 1
ATOM 807 N N . LEU A 1 101 ? -20.205 -2.447 -3.091 1.00 88.81 101 LEU A N 1
ATOM 808 C CA . LEU A 1 101 ? -20.118 -1.141 -2.432 1.00 88.81 101 LEU A CA 1
ATOM 809 C C . LEU A 1 101 ? -20.348 0.024 -3.392 1.00 88.81 101 LEU A C 1
ATOM 811 O O . LEU A 1 101 ? -20.637 1.131 -2.941 1.00 88.81 101 LEU A O 1
ATOM 815 N N . PHE A 1 102 ? -20.215 -0.226 -4.690 1.00 87.69 102 PHE A N 1
ATOM 816 C CA . PHE A 1 102 ? -20.377 0.770 -5.733 1.00 87.69 102 PHE A CA 1
ATOM 817 C C . PHE A 1 102 ? -21.799 0.746 -6.294 1.00 87.69 102 PHE A C 1
ATOM 819 O O . PHE A 1 102 ? -22.483 -0.283 -6.264 1.00 87.69 102 PHE A O 1
ATOM 826 N N . THR A 1 103 ? -22.247 1.891 -6.795 1.00 85.12 103 THR A N 1
ATOM 827 C CA . THR A 1 103 ? -23.413 1.973 -7.680 1.00 85.12 103 THR A CA 1
ATOM 828 C C . THR A 1 103 ? -23.167 1.193 -8.973 1.00 85.12 103 THR A C 1
ATOM 830 O O . THR A 1 103 ? -22.046 0.787 -9.279 1.00 85.12 103 THR A O 1
ATOM 833 N N . PHE A 1 104 ? -24.234 0.936 -9.733 1.00 78.50 104 PHE A N 1
ATOM 834 C CA . PHE A 1 104 ? -24.153 0.163 -10.978 1.00 78.50 104 PHE A CA 1
ATOM 835 C C . PHE A 1 104 ? -23.213 0.795 -12.020 1.00 78.50 104 PHE A C 1
ATOM 837 O O . PHE A 1 104 ? -22.551 0.090 -12.773 1.00 78.50 104 PHE A O 1
ATOM 844 N N . ASP A 1 105 ? -23.176 2.120 -12.055 1.00 80.81 105 ASP A N 1
ATOM 845 C CA . ASP A 1 105 ? -22.320 2.965 -12.883 1.00 80.81 105 ASP A CA 1
ATOM 846 C C . ASP A 1 105 ? -20.953 3.265 -12.249 1.00 80.81 105 ASP A C 1
ATOM 848 O O . ASP A 1 105 ? -20.132 3.925 -12.879 1.00 80.81 105 ASP A O 1
ATOM 852 N N . HIS A 1 106 ? -20.680 2.737 -11.050 1.00 74.81 106 HIS A N 1
ATOM 853 C CA . HIS A 1 106 ? -19.425 2.910 -10.313 1.00 74.81 106 HIS A CA 1
ATOM 854 C C . HIS A 1 106 ? -19.043 4.373 -10.020 1.00 74.81 106 HIS A C 1
ATOM 856 O O . HIS A 1 106 ? -17.881 4.665 -9.739 1.00 74.81 106 HIS A O 1
ATOM 862 N N . ASP A 1 107 ? -20.015 5.285 -10.037 1.00 79.31 107 ASP A N 1
ATOM 863 C CA . ASP A 1 107 ? -19.815 6.715 -9.784 1.00 79.31 107 ASP A CA 1
ATOM 864 C C . ASP A 1 107 ? -19.825 7.067 -8.286 1.00 79.31 107 ASP A C 1
ATOM 866 O O . ASP A 1 107 ? -19.215 8.049 -7.857 1.00 79.31 107 ASP A O 1
ATOM 870 N N . GLU A 1 108 ? -20.478 6.240 -7.469 1.00 84.06 108 GLU A N 1
ATOM 871 C CA . GLU A 1 108 ? -20.636 6.454 -6.041 1.00 84.06 108 GLU A CA 1
ATOM 872 C C . GLU A 1 108 ? -20.325 5.182 -5.241 1.00 84.06 108 GLU A 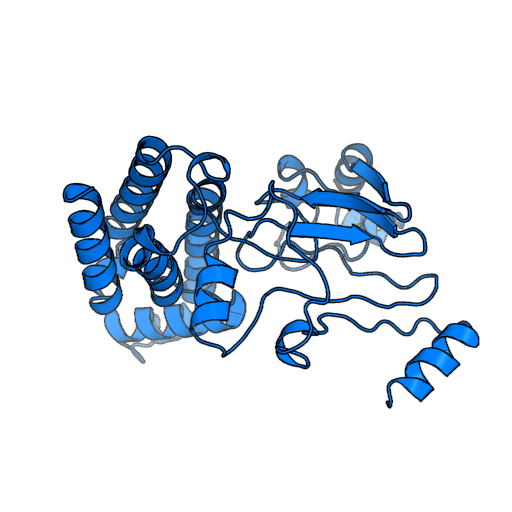C 1
ATOM 874 O O . GLU A 1 108 ? -20.724 4.065 -5.581 1.00 84.06 108 GLU A O 1
ATOM 879 N N . VAL A 1 109 ? -19.669 5.369 -4.095 1.00 86.00 109 VAL A N 1
ATOM 880 C CA . VAL A 1 109 ? -19.449 4.330 -3.084 1.00 86.00 109 VAL A CA 1
ATOM 881 C C . VAL A 1 109 ? -20.345 4.580 -1.874 1.00 86.00 109 VAL A C 1
ATOM 883 O O . VAL A 1 109 ? -20.501 5.718 -1.420 1.00 86.00 109 VAL A O 1
ATOM 886 N N . VAL A 1 110 ? -20.927 3.517 -1.319 1.00 87.19 110 VAL A N 1
ATOM 887 C CA . VAL A 1 110 ? -21.740 3.620 -0.104 1.00 87.19 110 VAL A CA 1
ATOM 888 C C . VAL A 1 110 ? -20.910 4.174 1.059 1.00 87.19 110 VAL A C 1
ATOM 890 O O . VAL A 1 110 ? -19.837 3.674 1.396 1.00 87.19 110 VAL A O 1
ATOM 893 N N . SER A 1 111 ? -21.415 5.223 1.709 1.00 80.62 111 SER A N 1
ATOM 894 C CA . SER A 1 111 ? -20.673 5.922 2.766 1.00 80.62 111 SER A CA 1
ATOM 895 C C . SER A 1 111 ? -20.619 5.169 4.097 1.00 80.62 111 SER A C 1
ATOM 897 O O . SER A 1 111 ? -19.739 5.423 4.918 1.00 80.62 111 SER A O 1
ATOM 899 N N . ASP A 1 112 ? -21.606 4.310 4.340 1.00 84.94 112 ASP A N 1
ATOM 900 C CA . ASP A 1 112 ? -21.752 3.513 5.553 1.00 84.94 112 ASP A CA 1
ATOM 901 C C . ASP A 1 112 ? -22.581 2.280 5.203 1.00 84.94 112 ASP A C 1
ATOM 903 O O . ASP A 1 112 ? -23.739 2.402 4.788 1.00 84.94 112 ASP A O 1
ATOM 907 N N . ILE A 1 113 ? -21.991 1.090 5.351 1.00 87.88 113 ILE A N 1
ATOM 908 C CA . ILE A 1 113 ? -22.701 -0.131 4.988 1.00 87.88 113 ILE A CA 1
ATOM 909 C C . ILE A 1 113 ? -23.947 -0.325 5.834 1.00 87.88 113 ILE A C 1
ATOM 911 O O . ILE A 1 113 ? -24.821 -1.024 5.360 1.00 87.88 113 ILE A O 1
ATOM 915 N N . ASN A 1 114 ? -24.101 0.293 7.007 1.00 85.38 114 ASN A N 1
ATOM 916 C CA . ASN A 1 114 ? -25.248 0.088 7.898 1.00 85.38 114 ASN A CA 1
ATOM 917 C C . ASN A 1 114 ? -26.535 0.825 7.469 1.00 85.38 114 ASN A C 1
ATOM 919 O O . ASN A 1 114 ? -27.584 0.618 8.078 1.00 85.38 114 ASN A O 1
ATOM 923 N N . LEU A 1 115 ? -26.497 1.656 6.420 1.00 86.38 115 LEU A N 1
ATOM 924 C CA . LEU A 1 115 ? -27.658 2.423 5.945 1.00 86.38 115 LEU A CA 1
ATOM 925 C C . LEU A 1 115 ? -28.749 1.537 5.321 1.00 86.38 115 LEU A C 1
ATOM 927 O O . LEU A 1 115 ? -28.528 0.895 4.302 1.00 86.38 115 LEU A O 1
ATOM 931 N N . ASP A 1 116 ? -29.959 1.515 5.878 1.00 87.94 116 ASP A N 1
ATOM 932 C CA . ASP A 1 116 ? -31.046 0.640 5.402 1.00 87.94 116 ASP A CA 1
ATOM 933 C C . ASP A 1 116 ? -32.358 1.390 5.123 1.00 87.94 116 ASP A C 1
ATOM 935 O O . ASP A 1 116 ? -33.457 0.949 5.463 1.00 87.94 116 ASP A O 1
ATOM 939 N N . ASP A 1 117 ? -32.276 2.563 4.506 1.00 91.62 117 ASP A N 1
ATOM 940 C CA . ASP A 1 117 ? -33.450 3.273 4.000 1.00 91.62 117 ASP A CA 1
ATOM 941 C C . ASP A 1 117 ? -33.812 2.838 2.562 1.00 91.62 117 ASP A C 1
ATOM 943 O O . ASP A 1 117 ? -33.113 2.062 1.904 1.00 91.62 117 ASP A O 1
ATOM 947 N N . ALA A 1 118 ? -34.963 3.304 2.069 1.00 91.75 118 ALA A N 1
ATOM 948 C CA . ALA A 1 118 ? -35.466 2.920 0.750 1.00 91.75 118 ALA A CA 1
ATOM 949 C C . ALA A 1 118 ? -34.570 3.391 -0.409 1.00 91.75 118 ALA A C 1
ATOM 951 O O . ALA A 1 118 ? -34.476 2.683 -1.410 1.00 91.75 118 ALA A O 1
ATOM 952 N N . ILE A 1 119 ? -33.910 4.546 -0.274 1.00 91.00 119 ILE A N 1
ATOM 953 C CA . ILE A 1 119 ? -33.004 5.088 -1.293 1.00 91.00 119 ILE A CA 1
ATOM 954 C C . ILE A 1 119 ? -31.743 4.228 -1.334 1.00 91.00 119 ILE A C 1
ATOM 956 O O . ILE A 1 119 ? -31.351 3.778 -2.410 1.00 91.00 119 ILE A O 1
ATOM 960 N N . THR A 1 120 ? -31.166 3.922 -0.168 1.00 90.25 120 THR A N 1
ATOM 961 C CA . THR A 1 120 ? -29.967 3.080 -0.082 1.00 90.25 120 THR A CA 1
ATOM 962 C C . THR A 1 120 ? -30.209 1.687 -0.662 1.00 90.25 120 THR A C 1
ATOM 964 O O . THR A 1 120 ? -29.412 1.217 -1.469 1.00 90.25 120 THR A O 1
ATOM 967 N N . ARG A 1 121 ? -31.342 1.041 -0.348 1.00 90.38 121 ARG A N 1
ATOM 968 C CA . ARG A 1 121 ? -31.685 -0.270 -0.933 1.00 90.38 121 ARG A CA 1
ATOM 969 C C . ARG A 1 121 ? -31.898 -0.233 -2.446 1.00 90.38 121 ARG A C 1
ATOM 971 O O . ARG A 1 121 ? -31.655 -1.238 -3.106 1.00 90.38 121 ARG A O 1
ATOM 978 N N . ALA A 1 122 ? -32.381 0.884 -2.986 1.00 90.69 122 ALA A N 1
ATOM 979 C CA . ALA A 1 122 ? -32.550 1.042 -4.426 1.00 90.69 122 ALA A CA 1
ATOM 980 C C . ALA A 1 122 ? -31.207 1.272 -5.138 1.00 90.69 122 ALA A C 1
ATOM 982 O O . ALA A 1 122 ? -30.996 0.719 -6.214 1.00 90.69 122 ALA A O 1
ATOM 983 N N . ARG A 1 123 ? -30.304 2.059 -4.533 1.00 91.44 123 ARG A N 1
ATOM 984 C CA . ARG A 1 123 ? -28.980 2.383 -5.090 1.00 91.44 123 ARG A CA 1
ATOM 985 C C . ARG A 1 123 ? -27.965 1.245 -4.947 1.00 91.44 123 ARG A C 1
ATOM 987 O O . ARG A 1 123 ? -27.251 0.957 -5.900 1.00 91.44 123 ARG A O 1
ATOM 994 N N . TRP A 1 124 ? -27.951 0.557 -3.804 1.00 93.38 124 TRP A N 1
ATOM 995 C CA . TRP A 1 124 ? -27.053 -0.566 -3.506 1.00 93.38 124 TRP A CA 1
ATOM 996 C C . TRP A 1 124 ? -27.861 -1.817 -3.116 1.00 93.38 124 TRP A C 1
ATOM 998 O O . TRP A 1 124 ? -27.920 -2.193 -1.941 1.00 93.38 124 TRP A O 1
ATOM 1008 N N . PRO A 1 125 ? -28.496 -2.506 -4.083 1.00 91.25 125 PRO A N 1
ATOM 1009 C CA . PRO A 1 125 ? -29.403 -3.625 -3.799 1.00 91.25 125 PRO A CA 1
ATOM 1010 C C . PRO A 1 125 ? -28.716 -4.813 -3.110 1.00 91.25 125 PRO A C 1
ATOM 1012 O O . PRO A 1 125 ? -29.359 -5.565 -2.379 1.00 91.25 125 PRO A O 1
ATOM 1015 N N . ASN A 1 126 ? -27.401 -4.960 -3.296 1.00 92.31 126 ASN A N 1
ATOM 1016 C CA . ASN A 1 126 ? -26.602 -6.030 -2.699 1.00 92.31 126 ASN A CA 1
ATOM 1017 C C . ASN A 1 126 ? -25.942 -5.633 -1.367 1.00 92.31 126 ASN A C 1
ATOM 1019 O O . ASN A 1 126 ? -25.199 -6.428 -0.800 1.00 92.31 126 ASN A O 1
ATOM 1023 N N . LEU A 1 127 ? -26.233 -4.454 -0.808 1.00 91.62 127 LEU A N 1
ATOM 1024 C CA . LEU A 1 127 ? -25.574 -3.979 0.414 1.00 91.62 127 LEU A CA 1
ATOM 1025 C C . LEU A 1 127 ? -25.814 -4.894 1.623 1.00 91.62 127 LEU A C 1
ATOM 1027 O O . LEU A 1 127 ? -24.934 -5.075 2.460 1.00 91.62 127 LEU A O 1
ATOM 1031 N N . ARG A 1 128 ? -26.987 -5.536 1.695 1.00 91.19 128 ARG A N 1
ATOM 1032 C CA . ARG A 1 128 ? -27.280 -6.530 2.738 1.00 91.19 128 ARG A CA 1
ATOM 1033 C C . ARG A 1 128 ? -26.336 -7.734 2.661 1.00 91.19 128 ARG A C 1
ATOM 1035 O O . ARG A 1 128 ? -25.906 -8.217 3.698 1.00 91.19 128 ARG A O 1
ATOM 1042 N N . ARG A 1 129 ? -25.979 -8.180 1.452 1.00 92.88 129 ARG A N 1
ATOM 1043 C CA . ARG A 1 129 ? -25.002 -9.258 1.247 1.00 92.88 129 ARG A CA 1
ATOM 1044 C C . ARG A 1 129 ? -23.621 -8.845 1.760 1.00 92.88 129 ARG A C 1
ATOM 1046 O O . ARG A 1 129 ? -22.979 -9.631 2.444 1.00 92.88 129 ARG A O 1
ATOM 1053 N N . VAL A 1 130 ? -23.218 -7.601 1.498 1.00 93.06 130 VAL A N 1
ATOM 1054 C CA . VAL A 1 130 ? -21.957 -7.048 2.013 1.00 93.06 130 VAL A CA 1
ATOM 1055 C C . VAL A 1 130 ? -21.938 -7.044 3.543 1.00 93.06 130 VAL A C 1
ATOM 1057 O O . VAL A 1 130 ? -20.961 -7.493 4.130 1.00 93.06 130 VAL A O 1
ATOM 1060 N N . ARG A 1 131 ? -23.024 -6.596 4.196 1.00 92.12 131 ARG A N 1
ATOM 1061 C CA . ARG A 1 131 ? -23.148 -6.637 5.668 1.00 92.12 131 ARG A CA 1
ATOM 1062 C C . ARG A 1 131 ? -23.033 -8.051 6.216 1.00 92.12 131 ARG A C 1
ATOM 1064 O O . ARG A 1 131 ? -22.291 -8.268 7.163 1.00 92.12 131 ARG A O 1
ATOM 1071 N N . ASP A 1 132 ? -23.771 -8.988 5.623 1.00 93.44 132 ASP A N 1
ATOM 1072 C CA . ASP A 1 132 ? -23.821 -10.378 6.080 1.00 93.44 132 ASP A CA 1
ATOM 1073 C C . ASP A 1 132 ? -22.444 -11.068 5.942 1.00 93.44 132 ASP A C 1
ATOM 1075 O O . ASP A 1 132 ? -22.142 -11.995 6.691 1.00 93.44 132 ASP A O 1
ATOM 1079 N N . ALA A 1 133 ? -21.604 -10.609 5.006 1.00 93.31 133 ALA A N 1
ATOM 1080 C CA . ALA A 1 133 ? -20.247 -11.107 4.787 1.00 93.31 133 ALA A CA 1
ATOM 1081 C C . ALA A 1 133 ? -19.156 -10.341 5.561 1.00 93.31 133 ALA A C 1
ATOM 1083 O O . ALA A 1 133 ? -18.019 -10.814 5.629 1.00 93.31 133 ALA A O 1
ATOM 1084 N N . ALA A 1 134 ? -19.463 -9.163 6.111 1.00 92.50 134 ALA A N 1
ATOM 1085 C CA . ALA A 1 134 ? -18.487 -8.335 6.805 1.00 92.50 134 ALA A CA 1
ATOM 1086 C C . ALA A 1 134 ? -18.060 -8.971 8.137 1.00 92.50 134 ALA A C 1
ATOM 1088 O O . ALA A 1 134 ? -18.871 -9.507 8.893 1.00 92.50 134 ALA A O 1
ATOM 1089 N N . LEU A 1 135 ? -16.769 -8.871 8.446 1.00 92.38 135 LEU A N 1
ATOM 1090 C CA . LEU A 1 135 ? -16.216 -9.277 9.731 1.00 92.38 135 LEU A CA 1
ATOM 1091 C C . LEU A 1 135 ? -16.170 -8.060 10.652 1.00 92.38 135 LEU A C 1
ATOM 1093 O O . LEU A 1 135 ? -15.509 -7.069 10.342 1.00 92.38 135 LEU A O 1
ATOM 1097 N N . VAL A 1 136 ? -16.859 -8.149 11.790 1.00 92.75 136 VAL A N 1
ATOM 1098 C CA . VAL A 1 136 ? -16.819 -7.118 12.831 1.00 92.75 136 VAL A CA 1
ATOM 1099 C C . VAL A 1 136 ? -15.865 -7.552 13.935 1.00 92.75 136 VAL A C 1
ATOM 1101 O O . VAL A 1 136 ? -16.034 -8.626 14.514 1.00 92.75 136 VAL A O 1
ATOM 1104 N N . VAL A 1 137 ? -14.863 -6.724 14.224 1.00 94.31 137 VAL A N 1
ATOM 1105 C CA . VAL A 1 137 ? -13.849 -6.997 15.252 1.00 94.31 137 VAL A CA 1
ATOM 1106 C C . VAL A 1 137 ? -13.806 -5.840 16.240 1.00 94.31 137 VAL A C 1
ATOM 1108 O O . VAL A 1 137 ? -13.600 -4.693 15.853 1.00 94.31 137 VAL A O 1
ATOM 1111 N N . LEU A 1 138 ? -13.970 -6.145 17.526 1.00 95.69 138 LEU A N 1
ATOM 1112 C CA . LEU A 1 138 ? -13.687 -5.202 18.603 1.00 95.69 138 LEU A CA 1
ATOM 1113 C C . LEU A 1 138 ? -12.231 -5.377 19.017 1.00 95.69 138 LEU A C 1
ATOM 1115 O O . LEU A 1 138 ? -11.861 -6.419 19.544 1.00 95.69 138 LEU A O 1
ATOM 1119 N N . GLN A 1 139 ? -11.422 -4.363 18.746 1.00 94.62 139 GLN A N 1
ATOM 1120 C CA . GLN A 1 139 ? -10.016 -4.318 19.104 1.00 94.62 139 GLN A CA 1
ATOM 1121 C C . GLN A 1 139 ? -9.845 -3.586 20.437 1.00 94.62 139 GLN A C 1
ATOM 1123 O O . GLN A 1 139 ? -10.098 -2.380 20.540 1.00 94.62 139 GLN A O 1
ATOM 1128 N N . HIS A 1 140 ? -9.382 -4.299 21.451 1.00 93.62 140 HIS A N 1
ATOM 1129 C CA . HIS A 1 140 ? -9.124 -3.805 22.800 1.00 93.62 140 HIS A CA 1
ATOM 1130 C C . HIS A 1 140 ? -7.675 -3.305 22.974 1.00 93.62 140 HIS A C 1
ATOM 1132 O O . HIS A 1 140 ? -6.844 -3.472 22.076 1.00 93.62 140 HIS A O 1
ATOM 1138 N N . PRO A 1 141 ? -7.342 -2.628 24.091 1.00 90.81 141 PRO A N 1
ATOM 1139 C CA . PRO A 1 141 ? -5.978 -2.172 24.347 1.00 90.81 141 PRO A CA 1
ATOM 1140 C C . PRO A 1 141 ? -4.970 -3.327 24.372 1.00 90.81 141 PRO A C 1
ATOM 1142 O O . PRO A 1 141 ? -5.209 -4.359 24.996 1.00 90.81 141 PRO A O 1
ATOM 1145 N N . GLY A 1 142 ? -3.823 -3.123 23.730 1.00 86.06 142 GLY A N 1
ATOM 1146 C CA . GLY A 1 142 ? -2.749 -4.106 23.587 1.00 86.06 142 GLY A CA 1
ATOM 1147 C C . GLY A 1 142 ? -2.923 -5.070 22.411 1.00 86.06 142 GLY A C 1
ATOM 1148 O O . GLY A 1 142 ? -1.987 -5.803 22.102 1.00 86.06 142 GLY A O 1
ATOM 1149 N N . GLU A 1 143 ? -4.076 -5.071 21.741 1.00 91.88 143 GLU A N 1
ATOM 1150 C CA . GLU A 1 143 ? -4.312 -5.931 20.584 1.00 91.88 143 GLU A CA 1
ATOM 1151 C C . GLU A 1 143 ? -3.807 -5.290 19.292 1.00 91.88 143 GLU A C 1
ATOM 1153 O O . GLU A 1 143 ? -3.915 -4.077 19.082 1.00 91.88 143 GLU A O 1
ATOM 1158 N N . THR A 1 144 ? -3.320 -6.134 18.386 1.00 91.88 144 THR A N 1
ATOM 1159 C CA . THR A 1 144 ? -2.860 -5.731 17.059 1.00 91.88 144 THR A CA 1
ATOM 1160 C C . THR A 1 144 ? -3.673 -6.441 15.992 1.00 91.88 144 THR A C 1
ATOM 1162 O O . THR A 1 144 ? -3.755 -7.668 15.984 1.00 91.88 144 THR A O 1
ATOM 1165 N N . ILE A 1 145 ? -4.254 -5.667 15.080 1.00 91.31 145 ILE A N 1
ATOM 1166 C CA . ILE A 1 145 ? -4.912 -6.181 13.882 1.00 91.31 145 ILE A CA 1
ATOM 1167 C C . ILE A 1 145 ? -3.939 -6.057 12.717 1.00 91.31 145 ILE A C 1
ATOM 1169 O O . ILE A 1 145 ? -3.356 -4.998 12.509 1.00 91.31 145 ILE A O 1
ATOM 1173 N N . PHE A 1 146 ? -3.788 -7.140 11.964 1.00 89.88 146 PHE A N 1
ATOM 1174 C CA . PHE A 1 146 ? -3.156 -7.143 10.651 1.00 89.88 146 PHE A CA 1
ATOM 1175 C C . PHE A 1 146 ? -4.248 -7.187 9.588 1.00 89.88 146 PHE A C 1
ATOM 1177 O O . PHE A 1 146 ? -5.171 -8.000 9.691 1.00 89.88 146 PHE A O 1
ATOM 1184 N N . VAL A 1 147 ? -4.124 -6.343 8.569 1.00 85.75 147 VAL A N 1
ATOM 1185 C CA . VAL A 1 147 ? -5.044 -6.300 7.442 1.00 85.75 147 VAL A CA 1
ATOM 1186 C C . VAL A 1 147 ? -4.271 -6.519 6.133 1.00 85.75 147 VAL A C 1
ATOM 1188 O O . VAL A 1 147 ? -3.355 -5.759 5.806 1.00 85.75 147 VAL A O 1
ATOM 1191 N N . PRO A 1 148 ? -4.569 -7.606 5.397 1.00 80.00 148 PRO A N 1
ATOM 1192 C CA . PRO A 1 148 ? -3.819 -7.965 4.202 1.00 80.00 148 PRO A CA 1
ATOM 1193 C C . PRO A 1 148 ? -4.209 -7.113 2.984 1.00 80.00 148 PRO A C 1
ATOM 1195 O O . PRO A 1 148 ? -5.338 -6.658 2.874 1.00 80.00 148 PRO A O 1
ATOM 1198 N N . SER A 1 149 ? -3.321 -6.971 2.005 1.00 71.19 149 SER A N 1
ATOM 1199 C CA . SER A 1 149 ? -3.679 -6.504 0.663 1.00 71.19 149 SER A CA 1
ATOM 1200 C C . SER A 1 149 ? -4.401 -7.612 -0.133 1.00 71.19 149 SER A C 1
ATOM 1202 O O . SER A 1 149 ? -4.050 -8.782 0.060 1.00 71.19 149 SER A O 1
ATOM 1204 N N . PRO A 1 150 ? -5.373 -7.320 -1.029 1.00 54.00 150 PRO A N 1
ATOM 1205 C CA . PRO A 1 150 ? -6.085 -6.056 -1.235 1.00 54.00 150 PRO A CA 1
ATOM 1206 C C . PRO A 1 150 ? -7.352 -6.022 -0.360 1.00 54.00 150 PRO A C 1
ATOM 1208 O O . PRO A 1 150 ? -8.445 -6.365 -0.810 1.00 54.00 150 PRO A O 1
ATOM 1211 N N . THR A 1 151 ? -7.224 -5.671 0.920 1.00 41.66 151 THR A N 1
ATOM 1212 C CA . THR A 1 151 ? -8.368 -5.512 1.835 1.00 41.66 151 THR A CA 1
ATOM 1213 C C . THR A 1 151 ? -8.335 -4.139 2.523 1.00 41.66 151 THR A C 1
ATOM 1215 O O . THR A 1 151 ? -7.363 -3.403 2.423 1.00 41.66 151 THR A O 1
ATOM 1218 N N . LEU A 1 152 ? -9.466 -3.748 3.113 1.00 37.44 152 LEU A N 1
ATOM 1219 C CA . LEU A 1 152 ? -9.816 -2.393 3.559 1.00 37.44 152 LEU A CA 1
ATOM 1220 C C . LEU A 1 152 ? -9.359 -2.118 5.011 1.00 37.44 152 LEU A C 1
ATOM 1222 O O . LEU A 1 152 ? -9.880 -2.759 5.925 1.00 37.44 152 LEU A O 1
ATOM 1226 N N . SER A 1 153 ? -8.441 -1.164 5.242 1.00 40.69 153 SER A N 1
ATOM 1227 C CA . SER A 1 153 ? -7.896 -0.816 6.581 1.00 40.69 153 SER A CA 1
ATOM 1228 C C . SER A 1 153 ? -7.065 0.463 6.657 1.00 40.69 153 SER A C 1
ATOM 1230 O O . SER A 1 153 ? -6.765 1.021 5.624 1.00 40.69 153 SER A O 1
ATOM 1232 N N . ILE A 1 154 ? -6.672 0.883 7.881 1.00 34.78 154 ILE A N 1
ATOM 1233 C CA . ILE A 1 154 ? -5.675 1.941 8.141 1.00 34.78 154 ILE A CA 1
ATOM 1234 C C . ILE A 1 154 ? -4.632 1.562 9.214 1.00 34.78 154 ILE A C 1
ATOM 1236 O O . ILE A 1 154 ? -4.988 1.167 10.334 1.00 34.78 154 ILE A O 1
ATOM 1240 N N . ASN A 1 155 ? -3.384 1.941 8.892 1.00 64.38 155 ASN A N 1
ATOM 1241 C CA . ASN A 1 155 ? -2.198 2.296 9.694 1.00 64.38 155 ASN A CA 1
ATOM 1242 C C . ASN A 1 155 ? -1.011 1.320 9.648 1.00 64.38 155 ASN A C 1
ATOM 1244 O O . ASN A 1 155 ? -1.199 0.120 9.536 1.00 64.38 155 ASN A O 1
ATOM 1248 N N . HIS A 1 156 ? 0.197 1.882 9.735 1.00 62.56 156 HIS A N 1
ATOM 1249 C CA . HIS A 1 156 ? 1.489 1.345 9.316 1.00 62.56 156 HIS A CA 1
ATOM 1250 C C . HIS A 1 156 ? 1.388 0.520 8.041 1.00 62.56 156 HIS A C 1
ATOM 1252 O O . HIS A 1 156 ? 1.309 -0.710 8.061 1.00 62.56 156 HIS A O 1
ATOM 1258 N N . ASN A 1 157 ? 1.391 1.250 6.935 1.00 69.56 157 ASN A N 1
ATOM 1259 C CA . ASN A 1 157 ? 1.347 0.663 5.619 1.00 69.56 157 ASN A CA 1
ATOM 1260 C C . ASN A 1 157 ? 2.734 0.132 5.268 1.00 69.56 157 ASN A C 1
ATOM 1262 O O . ASN A 1 157 ? 3.713 0.871 5.370 1.00 69.56 157 ASN A O 1
ATOM 1266 N N . TRP A 1 158 ? 2.811 -1.128 4.850 1.00 68.44 158 TRP A N 1
ATOM 1267 C CA . TRP A 1 158 ? 4.048 -1.714 4.344 1.00 68.44 158 TRP A CA 1
ATOM 1268 C C . TRP A 1 158 ? 3.850 -2.358 2.978 1.00 68.44 158 TRP A C 1
ATOM 1270 O O . TRP A 1 158 ? 2.752 -2.777 2.589 1.00 68.44 158 TRP A O 1
ATOM 1280 N N . ILE A 1 159 ? 4.963 -2.496 2.263 1.00 82.44 159 ILE A N 1
ATOM 1281 C CA . ILE A 1 159 ? 5.048 -3.215 0.990 1.00 82.44 159 ILE A CA 1
ATOM 1282 C C . ILE A 1 159 ? 6.149 -4.266 1.097 1.00 82.44 159 ILE A C 1
ATOM 1284 O O . ILE A 1 159 ? 7.209 -3.970 1.632 1.00 82.44 159 ILE A O 1
ATOM 1288 N N . ASN A 1 160 ? 5.914 -5.476 0.590 1.00 79.88 160 ASN A N 1
ATOM 1289 C CA . ASN A 1 160 ? 6.943 -6.507 0.451 1.00 79.88 160 ASN A CA 1
ATOM 1290 C C . ASN A 1 160 ? 6.629 -7.447 -0.717 1.00 79.88 160 ASN A C 1
ATOM 1292 O O . ASN A 1 160 ? 5.631 -7.259 -1.415 1.00 79.88 160 ASN A O 1
ATOM 1296 N N . ALA A 1 161 ? 7.448 -8.485 -0.908 1.00 73.50 161 ALA A N 1
ATOM 1297 C CA . ALA A 1 161 ? 7.263 -9.459 -1.983 1.00 73.50 161 ALA A CA 1
ATOM 1298 C C . ALA A 1 161 ? 5.850 -10.074 -2.027 1.00 73.50 161 ALA A C 1
ATOM 1300 O O . ALA A 1 161 ? 5.371 -10.416 -3.101 1.00 73.50 161 ALA A O 1
ATOM 1301 N N . VAL A 1 162 ? 5.149 -10.210 -0.898 1.00 82.50 162 VAL A N 1
ATOM 1302 C CA . VAL A 1 162 ? 3.806 -10.814 -0.860 1.00 82.50 162 VAL A CA 1
ATOM 1303 C C . VAL A 1 162 ? 2.746 -9.895 -1.477 1.00 82.50 162 VAL A C 1
ATOM 1305 O O . VAL A 1 162 ? 1.829 -10.397 -2.128 1.00 82.50 162 VAL A O 1
ATOM 1308 N N . SER A 1 163 ? 2.878 -8.570 -1.339 1.00 83.38 163 SER A N 1
ATOM 1309 C CA . SER A 1 163 ? 1.919 -7.609 -1.904 1.00 83.38 163 SER A CA 1
ATOM 1310 C C . SER A 1 163 ? 2.219 -7.173 -3.336 1.00 83.38 163 SER A C 1
ATOM 1312 O O . SER A 1 163 ? 1.332 -6.605 -3.970 1.00 83.38 163 SER A O 1
ATOM 1314 N N . LEU A 1 164 ? 3.410 -7.443 -3.888 1.00 85.94 164 LEU A N 1
ATOM 1315 C CA . LEU A 1 164 ? 3.811 -6.899 -5.196 1.00 85.94 164 LEU A CA 1
ATOM 1316 C C . LEU A 1 164 ? 2.837 -7.222 -6.334 1.00 85.94 164 LEU A C 1
ATOM 1318 O O . LEU A 1 164 ? 2.590 -6.357 -7.167 1.00 85.94 164 LEU A O 1
ATOM 1322 N N . HIS A 1 165 ? 2.257 -8.425 -6.376 1.00 88.44 165 HIS A N 1
ATOM 1323 C CA . HIS A 1 165 ? 1.259 -8.757 -7.399 1.00 88.44 165 HIS A CA 1
ATOM 1324 C C . HIS A 1 165 ? -0.017 -7.920 -7.262 1.00 88.44 165 HIS A C 1
ATOM 1326 O O . HIS A 1 165 ? -0.507 -7.403 -8.261 1.00 88.44 165 HIS A O 1
ATOM 1332 N N . ALA A 1 166 ? -0.528 -7.748 -6.041 1.00 81.94 166 ALA A N 1
ATOM 1333 C CA . ALA A 1 166 ? -1.727 -6.949 -5.797 1.00 81.94 166 ALA A CA 1
ATOM 1334 C C . ALA A 1 166 ? -1.483 -5.460 -6.094 1.00 81.94 166 ALA A C 1
ATOM 1336 O O . ALA A 1 166 ? -2.333 -4.803 -6.690 1.00 81.94 166 ALA A O 1
ATOM 1337 N N . ILE A 1 167 ? -0.301 -4.945 -5.738 1.00 85.31 167 ILE A N 1
ATOM 1338 C CA . ILE A 1 167 ? 0.117 -3.576 -6.068 1.00 85.31 167 ILE A CA 1
ATOM 1339 C C . ILE A 1 167 ? 0.221 -3.413 -7.587 1.00 85.31 167 ILE A C 1
ATOM 1341 O O . ILE A 1 167 ? -0.307 -2.447 -8.127 1.00 85.31 167 ILE A O 1
ATOM 1345 N N . PHE A 1 168 ? 0.846 -4.370 -8.282 1.00 90.88 168 PHE A N 1
ATOM 1346 C CA . PHE A 1 168 ? 0.969 -4.359 -9.740 1.00 90.88 168 PHE A CA 1
ATOM 1347 C C . PHE A 1 168 ? -0.404 -4.331 -10.424 1.00 90.88 168 PHE A C 1
ATOM 1349 O O . PHE A 1 168 ? -0.648 -3.490 -11.284 1.00 90.88 168 PHE A O 1
ATOM 1356 N N . GLU A 1 169 ? -1.316 -5.219 -10.024 1.00 89.06 169 GLU A N 1
ATOM 1357 C CA . GLU A 1 169 ? -2.682 -5.267 -10.558 1.00 89.06 169 GLU A CA 1
ATOM 1358 C C . GLU A 1 169 ? -3.444 -3.964 -10.283 1.00 89.06 169 GLU A C 1
ATOM 1360 O O . GLU A 1 169 ? -4.112 -3.447 -11.177 1.00 89.06 169 GLU A O 1
ATOM 1365 N N . ASN A 1 170 ? -3.304 -3.391 -9.081 1.00 85.69 170 ASN A N 1
ATOM 1366 C CA . ASN A 1 170 ? -3.908 -2.101 -8.762 1.00 85.69 170 ASN A CA 1
ATOM 1367 C C . ASN A 1 170 ? -3.298 -0.967 -9.601 1.00 85.69 170 ASN A C 1
ATOM 1369 O O . ASN A 1 170 ? -4.048 -0.133 -10.090 1.00 85.69 170 ASN A O 1
ATOM 1373 N N . LEU A 1 171 ? -1.981 -0.940 -9.824 1.00 91.31 171 LEU A N 1
ATOM 1374 C CA . LEU A 1 171 ? -1.334 0.079 -10.659 1.00 91.31 171 LEU A CA 1
ATOM 1375 C C . LEU A 1 171 ? -1.801 0.025 -12.115 1.00 91.31 171 LEU A C 1
ATOM 1377 O O . LEU A 1 171 ? -2.061 1.078 -12.683 1.00 91.31 171 LEU A O 1
ATOM 1381 N N . VAL A 1 172 ? -2.000 -1.168 -12.689 1.00 93.69 172 VAL A N 1
ATOM 1382 C CA . VAL A 1 172 ? -2.600 -1.302 -14.031 1.00 93.69 172 VAL A CA 1
ATOM 1383 C C . VAL A 1 172 ? -4.002 -0.679 -14.071 1.00 93.69 172 VAL A C 1
ATOM 1385 O O . VAL A 1 172 ? -4.350 0.002 -15.036 1.00 93.69 172 VAL A O 1
ATOM 1388 N N . ILE A 1 173 ? -4.811 -0.881 -13.024 1.00 89.06 173 ILE A N 1
ATOM 1389 C CA . ILE A 1 173 ? -6.156 -0.293 -12.925 1.00 89.06 173 ILE A CA 1
ATOM 1390 C C . ILE A 1 173 ? -6.078 1.236 -12.806 1.00 89.06 173 ILE A C 1
ATOM 1392 O O . ILE A 1 173 ? -6.753 1.933 -13.560 1.00 89.06 173 ILE A O 1
ATOM 1396 N N . GLU A 1 174 ? -5.256 1.761 -11.894 1.00 89.94 174 GLU A N 1
ATOM 1397 C CA . GLU A 1 174 ? -5.117 3.209 -11.664 1.00 89.94 174 GLU A CA 1
ATOM 1398 C C . GLU A 1 174 ? -4.535 3.933 -12.893 1.00 89.94 174 GLU A C 1
ATOM 1400 O O . GLU A 1 174 ? -4.981 5.031 -13.233 1.00 89.94 174 GLU A O 1
ATOM 1405 N N . GLU A 1 175 ? -3.589 3.307 -13.600 1.00 93.88 175 GLU A N 1
ATOM 1406 C CA . GLU A 1 175 ? -3.040 3.807 -14.865 1.00 93.88 175 GLU A CA 1
ATOM 1407 C C . GLU A 1 175 ? -4.110 3.840 -15.958 1.00 93.88 175 GLU A C 1
ATOM 1409 O O . GLU A 1 175 ? -4.274 4.864 -16.617 1.00 93.88 175 GLU A O 1
ATOM 1414 N N . THR A 1 176 ? -4.896 2.766 -16.102 1.00 93.81 176 THR A N 1
ATOM 1415 C CA . THR A 1 176 ? -6.001 2.708 -17.074 1.00 93.81 176 THR A CA 1
ATOM 1416 C C . THR A 1 176 ? -7.034 3.802 -16.794 1.00 93.81 176 THR A C 1
ATOM 1418 O O . THR A 1 176 ? -7.420 4.538 -17.698 1.00 93.81 176 THR A O 1
ATOM 1421 N N . MET A 1 177 ? -7.435 3.968 -15.530 1.00 90.19 177 MET A N 1
ATOM 1422 C CA . MET A 1 177 ? -8.367 5.025 -15.123 1.00 90.19 177 MET A CA 1
ATOM 1423 C C . MET A 1 177 ? -7.799 6.426 -15.385 1.00 90.19 177 MET A C 1
ATOM 1425 O O . MET A 1 177 ? -8.529 7.321 -15.812 1.00 90.19 177 MET A O 1
ATOM 1429 N N . SER A 1 178 ? -6.500 6.618 -15.150 1.00 94.31 178 SER A N 1
ATOM 1430 C CA . SER A 1 178 ? -5.815 7.883 -15.424 1.00 94.31 178 SER A CA 1
ATOM 1431 C C . SER A 1 178 ? -5.729 8.162 -16.927 1.00 94.31 178 SER A C 1
ATOM 1433 O O . SER A 1 178 ? -5.969 9.294 -17.339 1.00 94.31 178 SER A O 1
ATOM 1435 N N . ALA A 1 179 ? -5.457 7.144 -17.747 1.00 95.31 179 ALA A N 1
ATOM 1436 C CA . ALA A 1 179 ? -5.445 7.238 -19.205 1.00 95.31 179 ALA A CA 1
ATOM 1437 C C . ALA A 1 179 ? -6.822 7.600 -19.767 1.00 95.31 179 ALA A C 1
ATOM 1439 O O . ALA A 1 179 ? -6.924 8.523 -20.575 1.00 95.31 179 ALA A O 1
ATOM 1440 N N . ASP A 1 180 ? -7.881 6.938 -19.302 1.00 94.56 180 ASP A N 1
ATOM 1441 C CA . ASP A 1 180 ? -9.253 7.232 -19.719 1.00 94.56 180 ASP A CA 1
ATOM 1442 C C . ASP A 1 180 ? -9.662 8.671 -19.368 1.00 94.56 180 ASP A C 1
ATOM 1444 O O . ASP A 1 180 ? -10.326 9.339 -20.164 1.00 94.56 180 ASP A O 1
ATOM 1448 N N . ALA A 1 181 ? -9.224 9.180 -18.211 1.00 93.25 181 ALA A N 1
ATOM 1449 C CA . ALA A 1 181 ? -9.548 10.527 -17.745 1.00 93.25 181 ALA A CA 1
ATOM 1450 C C . ALA A 1 181 ? -8.921 11.658 -18.582 1.00 93.25 181 ALA A C 1
ATOM 1452 O O . ALA A 1 181 ? -9.426 12.779 -18.536 1.00 93.25 181 ALA A O 1
ATOM 1453 N N . VAL A 1 182 ? -7.837 11.384 -19.319 1.00 95.81 182 VAL A N 1
ATOM 1454 C CA . VAL A 1 182 ? -7.088 12.384 -20.112 1.00 95.81 182 VAL A CA 1
ATOM 1455 C C . VAL A 1 182 ? -6.934 11.992 -21.585 1.00 95.81 182 VAL A C 1
ATOM 1457 O O . VAL A 1 182 ? -6.112 12.554 -22.312 1.00 95.81 182 VAL A O 1
ATOM 1460 N N . MET A 1 183 ? -7.711 11.004 -22.038 1.00 95.50 183 MET A N 1
ATOM 1461 C CA . MET A 1 183 ? -7.656 10.442 -23.392 1.00 95.50 183 MET A CA 1
ATOM 1462 C C . MET A 1 183 ? -7.919 11.491 -24.483 1.00 95.50 183 MET A C 1
ATOM 1464 O O . MET A 1 183 ? -7.390 11.393 -25.594 1.00 95.50 183 MET A O 1
ATOM 1468 N N . ASP A 1 184 ? -8.715 12.510 -24.166 1.00 95.75 184 ASP A N 1
ATOM 1469 C CA . ASP A 1 184 ? -9.004 13.651 -25.033 1.00 95.75 184 ASP A CA 1
ATOM 1470 C C . ASP A 1 184 ? -7.730 14.403 -25.443 1.00 95.75 184 ASP A C 1
ATOM 1472 O O . ASP A 1 184 ? -7.590 14.759 -26.611 1.00 95.75 184 ASP A O 1
ATOM 1476 N N . LEU A 1 185 ? -6.737 14.532 -24.551 1.00 94.75 185 LEU A N 1
ATOM 1477 C CA . LEU A 1 185 ? -5.450 15.164 -24.872 1.00 94.75 185 LEU A CA 1
ATOM 1478 C C . LEU A 1 185 ? -4.731 14.468 -26.036 1.00 94.75 185 LEU A C 1
ATOM 1480 O O . LEU A 1 185 ? -4.121 15.125 -26.885 1.00 94.75 185 LEU A O 1
ATOM 1484 N N . LYS A 1 186 ? -4.807 13.135 -26.089 1.00 94.62 186 LYS A N 1
ATOM 1485 C CA . LYS A 1 186 ? -4.229 12.335 -27.174 1.00 94.62 186 LYS A CA 1
ATOM 1486 C C . LYS A 1 186 ? -5.094 12.396 -28.432 1.00 94.62 186 LYS A C 1
ATOM 1488 O O . LYS A 1 186 ? -4.568 12.578 -29.528 1.00 94.62 186 LYS A O 1
ATOM 1493 N N . GLN A 1 187 ? -6.413 12.264 -28.287 1.00 95.38 187 GLN A N 1
ATOM 1494 C CA . GLN A 1 187 ? -7.353 12.265 -29.416 1.00 95.38 187 GLN A CA 1
ATOM 1495 C C . GLN A 1 187 ? -7.385 13.606 -30.160 1.00 95.38 187 GLN A C 1
ATOM 1497 O O . GLN A 1 187 ? -7.442 13.619 -31.391 1.00 95.38 187 GLN A O 1
ATOM 1502 N N . ASP A 1 188 ? -7.266 14.713 -29.431 1.00 96.56 188 ASP A N 1
ATOM 1503 C CA . ASP A 1 188 ? -7.218 16.065 -29.988 1.00 96.56 188 ASP A CA 1
ATOM 1504 C C . ASP A 1 188 ? -5.820 16.440 -30.518 1.00 96.56 188 ASP A C 1
ATOM 1506 O O . ASP A 1 188 ? -5.623 17.533 -31.054 1.00 96.56 188 ASP A O 1
ATOM 1510 N N . GLY A 1 189 ? -4.837 15.536 -30.397 1.00 94.38 189 GLY A N 1
ATOM 1511 C CA . GLY A 1 189 ? -3.466 15.741 -30.864 1.00 94.38 189 GLY A CA 1
ATOM 1512 C C . GLY A 1 189 ? -2.694 16.799 -30.072 1.00 94.38 189 GLY A C 1
ATOM 1513 O O . GLY A 1 189 ? -1.765 17.404 -30.610 1.00 94.38 189 GLY A O 1
ATOM 1514 N N . ILE A 1 190 ? -3.085 17.051 -28.817 1.00 96.25 190 ILE A N 1
ATOM 1515 C CA . ILE A 1 190 ? -2.405 17.991 -27.912 1.00 96.25 190 ILE A CA 1
ATOM 1516 C C . ILE A 1 190 ? -1.058 17.409 -27.459 1.00 96.25 190 ILE A C 1
ATOM 1518 O O . ILE A 1 190 ? -0.083 18.150 -27.322 1.00 96.25 190 ILE A O 1
ATOM 1522 N N . VAL A 1 191 ? -0.995 16.090 -27.265 1.00 96.50 191 VAL A N 1
ATOM 1523 C CA . VAL A 1 191 ? 0.217 15.334 -26.913 1.00 96.50 191 VAL A CA 1
ATOM 1524 C C . VAL A 1 191 ? 0.429 14.164 -27.878 1.00 96.50 191 VAL A C 1
ATOM 1526 O O . VAL A 1 191 ? -0.529 13.636 -28.442 1.00 96.50 191 VAL A O 1
ATOM 1529 N N . ASP A 1 192 ? 1.686 13.764 -28.077 1.00 96.19 192 ASP A N 1
ATOM 1530 C CA . ASP A 1 192 ? 2.030 12.516 -28.767 1.00 96.19 192 ASP A CA 1
ATOM 1531 C C . ASP A 1 192 ? 1.939 11.309 -27.811 1.00 96.19 192 ASP A C 1
ATOM 1533 O O . ASP A 1 192 ? 1.608 11.462 -26.635 1.00 96.19 192 ASP A O 1
ATOM 1537 N N . ASP A 1 193 ? 2.218 10.095 -28.301 1.00 95.19 193 ASP A N 1
ATOM 1538 C CA . ASP A 1 193 ? 2.121 8.872 -27.488 1.00 95.19 193 ASP A CA 1
ATOM 1539 C C . ASP A 1 193 ? 3.010 8.927 -26.236 1.00 95.19 193 ASP A C 1
ATOM 1541 O O . ASP A 1 193 ? 2.571 8.581 -25.141 1.00 95.19 193 ASP A O 1
ATOM 1545 N N . ALA A 1 194 ? 4.244 9.418 -26.375 1.00 95.50 194 ALA A N 1
ATOM 1546 C CA . ALA A 1 194 ? 5.174 9.519 -25.257 1.00 95.50 194 ALA A CA 1
ATOM 1547 C C . ALA A 1 194 ? 4.721 10.572 -24.232 1.00 95.50 194 ALA A C 1
ATOM 1549 O O . ALA A 1 194 ? 4.756 10.313 -23.029 1.00 95.50 194 ALA A O 1
ATOM 1550 N N . GLY A 1 195 ? 4.275 11.743 -24.694 1.00 96.31 195 GLY A N 1
ATOM 1551 C CA . GLY A 1 195 ? 3.735 12.799 -23.844 1.00 96.31 195 GLY A CA 1
ATOM 1552 C C . GLY A 1 195 ? 2.459 12.370 -23.122 1.00 96.31 195 GLY A C 1
ATOM 1553 O O . GLY A 1 195 ? 2.306 12.667 -21.940 1.00 96.31 195 GLY A O 1
ATOM 1554 N N . PHE A 1 196 ? 1.586 11.616 -23.792 1.00 97.75 196 PHE A N 1
ATOM 1555 C CA . PHE A 1 196 ? 0.392 11.040 -23.178 1.00 97.75 196 PHE A CA 1
ATOM 1556 C C . PHE A 1 196 ? 0.751 10.116 -22.013 1.00 97.75 196 PHE A C 1
ATOM 1558 O O . PHE A 1 196 ? 0.265 10.327 -20.905 1.00 97.75 196 PHE A O 1
ATOM 1565 N N . VAL A 1 197 ? 1.663 9.160 -22.227 1.00 96.94 197 VAL A N 1
ATOM 1566 C CA . VAL A 1 197 ? 2.103 8.240 -21.166 1.00 96.94 197 VAL A CA 1
ATOM 1567 C C . VAL A 1 197 ? 2.690 9.002 -19.972 1.00 96.94 197 VAL A C 1
ATOM 1569 O O . VAL A 1 197 ? 2.398 8.655 -18.831 1.00 96.94 197 VAL A O 1
ATOM 1572 N N . GLN A 1 198 ? 3.456 10.075 -20.197 1.00 96.75 198 GLN A N 1
ATOM 1573 C CA . GLN A 1 198 ? 3.982 10.901 -19.099 1.00 96.75 198 GLN A CA 1
ATOM 1574 C C . GLN A 1 198 ? 2.868 11.566 -18.280 1.00 96.75 198 GLN A C 1
ATOM 1576 O O . GLN A 1 198 ? 2.873 11.459 -17.054 1.00 96.75 198 GLN A O 1
ATOM 1581 N N . VAL A 1 199 ? 1.877 12.183 -18.935 1.00 97.19 199 VAL A N 1
ATOM 1582 C CA . VAL A 1 199 ? 0.722 12.789 -18.244 1.00 97.19 199 VAL A CA 1
ATOM 1583 C C . VAL A 1 199 ? -0.049 11.738 -17.444 1.00 97.19 199 VAL A C 1
ATOM 1585 O O . VAL A 1 199 ? -0.438 11.987 -16.302 1.00 97.19 199 VAL A O 1
ATOM 1588 N N . VAL A 1 200 ? -0.224 10.540 -18.006 1.00 97.56 200 VAL A N 1
ATOM 1589 C CA . VAL A 1 200 ? -0.860 9.419 -17.306 1.00 97.56 200 VAL A CA 1
ATOM 1590 C C . VAL A 1 200 ? -0.054 9.005 -16.074 1.00 97.56 200 VAL A C 1
ATOM 1592 O O . VAL A 1 200 ? -0.648 8.826 -15.012 1.00 97.56 200 VAL A O 1
ATOM 1595 N N . GLN A 1 201 ? 1.279 8.910 -16.153 1.00 97.50 201 GLN A N 1
ATOM 1596 C CA . GLN A 1 201 ? 2.116 8.586 -14.988 1.00 97.50 201 GLN A CA 1
ATOM 1597 C C . GLN A 1 201 ? 2.057 9.662 -13.894 1.00 97.50 201 GLN A C 1
ATOM 1599 O O . GLN A 1 201 ? 2.076 9.322 -12.708 1.00 97.50 201 GLN A O 1
ATOM 1604 N N . GLU A 1 202 ? 1.994 10.942 -14.269 1.00 96.62 202 GLU A N 1
ATOM 1605 C CA . GLU A 1 202 ? 1.838 12.055 -13.325 1.00 96.62 202 GLU A CA 1
ATOM 1606 C C . GLU A 1 202 ? 0.486 11.987 -12.608 1.00 96.62 202 GLU A C 1
ATOM 1608 O O . GLU A 1 202 ? 0.428 12.083 -11.379 1.00 96.62 202 GLU A O 1
ATOM 1613 N N . LEU A 1 203 ? -0.596 11.760 -13.358 1.00 95.56 203 LEU A N 1
ATOM 1614 C CA . LEU A 1 203 ? -1.941 11.637 -12.802 1.00 95.56 203 LEU A CA 1
ATOM 1615 C C . LEU A 1 203 ? -2.088 10.381 -11.932 1.00 95.56 203 LEU A C 1
ATOM 1617 O O . LEU A 1 203 ? -2.652 10.454 -10.840 1.00 95.56 203 LEU A O 1
ATOM 1621 N N . THR A 1 204 ? -1.515 9.256 -12.366 1.00 94.06 204 THR A N 1
ATOM 1622 C CA . THR A 1 204 ? -1.494 8.001 -11.599 1.00 94.06 204 THR A CA 1
ATOM 1623 C C . THR A 1 204 ? -0.788 8.213 -10.264 1.00 94.06 204 THR A C 1
ATOM 1625 O O . THR A 1 204 ? -1.330 7.864 -9.217 1.00 94.06 204 THR A O 1
ATOM 1628 N N . PHE A 1 205 ? 0.377 8.870 -10.268 1.00 93.88 205 PHE A N 1
ATOM 1629 C CA . PHE A 1 205 ? 1.081 9.209 -9.033 1.00 93.88 205 PHE A CA 1
ATOM 1630 C C . PHE A 1 205 ? 0.261 10.148 -8.140 1.00 93.88 205 PHE A C 1
ATOM 1632 O O . PHE A 1 205 ? 0.175 9.923 -6.935 1.00 93.88 205 PHE A O 1
ATOM 1639 N N . ALA A 1 206 ? -0.371 11.176 -8.712 1.00 90.38 206 ALA A N 1
ATOM 1640 C CA . ALA A 1 206 ? -1.182 12.125 -7.953 1.00 90.38 206 ALA A CA 1
ATOM 1641 C C . ALA A 1 206 ? -2.409 11.470 -7.290 1.00 90.38 206 ALA A C 1
ATOM 1643 O O . ALA A 1 206 ? -2.769 11.844 -6.174 1.00 90.38 206 ALA A O 1
ATOM 1644 N N . ASN A 1 207 ? -3.031 10.493 -7.955 1.00 84.00 207 ASN A N 1
ATOM 1645 C CA . ASN A 1 207 ? -4.226 9.807 -7.461 1.00 84.00 207 ASN A CA 1
ATOM 1646 C C . ASN A 1 207 ? -3.896 8.662 -6.496 1.00 84.00 207 ASN A C 1
ATOM 1648 O O . ASN A 1 207 ? -4.538 8.523 -5.454 1.00 84.00 207 ASN A O 1
ATOM 1652 N N . ALA A 1 208 ? -2.906 7.840 -6.845 1.00 83.88 208 ALA A N 1
ATOM 1653 C CA . ALA A 1 208 ? -2.603 6.602 -6.136 1.00 83.88 208 ALA A CA 1
ATOM 1654 C C . ALA A 1 208 ? -1.407 6.719 -5.183 1.00 83.88 208 ALA A C 1
ATOM 1656 O O . ALA A 1 208 ? -1.199 5.816 -4.381 1.00 83.88 208 ALA A O 1
ATOM 1657 N N . GLY A 1 209 ? -0.605 7.785 -5.256 1.00 86.62 209 GLY A N 1
ATOM 1658 C CA . GLY A 1 209 ? 0.640 7.937 -4.490 1.00 86.62 209 GLY A CA 1
ATOM 1659 C C . GLY A 1 209 ? 1.817 7.112 -5.027 1.00 86.62 209 GLY A C 1
ATOM 1660 O O . GLY A 1 209 ? 2.900 7.132 -4.446 1.00 86.62 209 GLY A O 1
ATOM 1661 N N . MET A 1 210 ? 1.624 6.383 -6.131 1.00 91.38 210 MET A N 1
ATOM 1662 C CA . MET A 1 210 ? 2.641 5.562 -6.785 1.00 91.38 210 MET A CA 1
ATOM 1663 C C . MET A 1 210 ? 2.347 5.448 -8.279 1.00 91.38 210 MET A C 1
ATOM 1665 O O . MET A 1 210 ? 1.193 5.376 -8.686 1.00 91.38 210 MET A O 1
ATOM 1669 N N . ASN A 1 211 ? 3.402 5.425 -9.082 1.00 96.12 211 ASN A N 1
ATOM 1670 C CA . ASN A 1 211 ? 3.379 5.132 -10.510 1.00 96.12 211 ASN A CA 1
ATOM 1671 C C . ASN A 1 211 ? 4.450 4.066 -10.803 1.00 96.12 211 ASN A C 1
ATOM 1673 O O . ASN A 1 211 ? 5.080 3.549 -9.874 1.00 96.12 211 ASN A O 1
ATOM 1677 N N . TRP A 1 212 ? 4.687 3.722 -12.070 1.00 97.50 212 TRP A N 1
ATOM 1678 C CA . TRP A 1 212 ? 5.678 2.688 -12.386 1.00 97.50 212 TRP A CA 1
ATOM 1679 C C . TRP A 1 212 ? 7.094 3.057 -11.949 1.00 97.50 212 TRP A C 1
ATOM 1681 O O . TRP A 1 212 ? 7.851 2.188 -11.514 1.00 97.50 212 TRP A O 1
ATOM 1691 N N . ASP A 1 213 ? 7.446 4.340 -12.030 1.00 97.12 213 ASP A N 1
ATOM 1692 C CA . ASP A 1 213 ? 8.767 4.811 -11.634 1.00 97.12 213 ASP A CA 1
ATOM 1693 C C . ASP A 1 213 ? 9.019 4.596 -10.143 1.00 97.12 213 ASP A C 1
ATOM 1695 O O . ASP A 1 213 ? 10.037 3.999 -9.791 1.00 97.12 213 ASP A O 1
ATOM 1699 N N . THR A 1 214 ? 8.077 4.994 -9.285 1.00 95.38 214 THR A N 1
ATOM 1700 C CA . THR A 1 214 ? 8.199 4.817 -7.832 1.00 95.38 214 THR A CA 1
ATOM 1701 C C . THR A 1 214 ? 8.034 3.363 -7.394 1.00 95.38 214 THR A C 1
ATOM 1703 O O . THR A 1 214 ? 8.714 2.932 -6.463 1.00 95.38 214 THR A O 1
ATOM 1706 N N . PHE A 1 215 ? 7.209 2.575 -8.092 1.00 96.56 215 PHE A N 1
ATOM 1707 C CA . PHE A 1 215 ? 7.069 1.140 -7.836 1.00 96.56 215 PHE A CA 1
ATOM 1708 C C . PHE A 1 215 ? 8.382 0.381 -8.066 1.00 96.56 215 PHE A C 1
ATOM 1710 O O . PHE A 1 215 ? 8.838 -0.353 -7.188 1.00 96.56 215 PHE A O 1
ATOM 1717 N N . PHE A 1 216 ? 9.032 0.571 -9.218 1.00 98.19 216 PHE A N 1
ATOM 1718 C CA . PHE A 1 216 ? 10.299 -0.112 -9.498 1.00 98.19 216 PHE A CA 1
ATOM 1719 C C . PHE A 1 216 ? 11.491 0.505 -8.769 1.00 98.19 216 PHE A C 1
ATOM 1721 O O . PHE A 1 216 ? 12.439 -0.216 -8.474 1.00 98.19 216 PHE A O 1
ATOM 1728 N N . ASP A 1 217 ? 11.443 1.792 -8.425 1.00 97.25 217 ASP A N 1
ATOM 1729 C CA . ASP A 1 217 ? 12.440 2.423 -7.553 1.00 97.25 217 ASP A CA 1
ATOM 1730 C C . ASP A 1 217 ? 12.468 1.772 -6.163 1.00 97.25 217 ASP A C 1
ATOM 1732 O O . ASP A 1 217 ? 13.534 1.472 -5.631 1.00 97.25 217 ASP A O 1
ATOM 1736 N N . LEU A 1 218 ? 11.291 1.464 -5.608 1.00 96.06 218 LEU A N 1
ATOM 1737 C CA . LEU A 1 218 ? 11.157 0.751 -4.341 1.00 96.06 218 LEU A CA 1
ATOM 1738 C C . LEU A 1 218 ? 11.782 -0.652 -4.392 1.00 96.06 218 LEU A C 1
ATOM 1740 O O . LEU A 1 218 ? 12.543 -1.030 -3.499 1.00 96.06 218 LEU A O 1
ATOM 1744 N N . ILE A 1 219 ? 11.457 -1.420 -5.436 1.00 97.25 219 ILE A N 1
ATOM 1745 C CA . ILE A 1 219 ? 11.997 -2.772 -5.632 1.00 97.25 219 ILE A CA 1
ATOM 1746 C C . ILE A 1 219 ? 13.516 -2.703 -5.810 1.00 97.25 219 ILE A C 1
ATOM 1748 O O . ILE A 1 219 ? 14.242 -3.444 -5.153 1.00 97.25 219 ILE A O 1
ATOM 1752 N N . LEU A 1 220 ? 14.004 -1.800 -6.662 1.00 97.75 220 LEU A N 1
ATOM 1753 C CA . LEU A 1 220 ? 15.432 -1.629 -6.906 1.00 97.75 220 LEU A CA 1
ATOM 1754 C C . LEU A 1 220 ? 16.178 -1.302 -5.610 1.00 97.75 220 LEU A C 1
ATOM 1756 O O . LEU A 1 220 ? 17.138 -1.994 -5.273 1.00 97.75 220 LEU A O 1
ATOM 1760 N N . PHE A 1 221 ? 15.683 -0.328 -4.841 1.00 96.62 221 PHE A N 1
ATOM 1761 C CA . PHE A 1 221 ? 16.286 0.069 -3.571 1.00 96.62 221 PHE A CA 1
ATOM 1762 C C . PHE A 1 221 ? 16.444 -1.120 -2.615 1.00 96.62 221 PHE A C 1
ATOM 1764 O O . PHE A 1 221 ? 17.501 -1.295 -2.005 1.00 96.62 221 PHE A O 1
ATOM 1771 N N . ARG A 1 222 ? 15.415 -1.970 -2.513 1.00 94.56 222 ARG A N 1
ATOM 1772 C CA . ARG A 1 222 ? 15.431 -3.164 -1.663 1.00 94.56 222 ARG A CA 1
ATOM 1773 C C . ARG A 1 222 ? 16.550 -4.146 -2.034 1.00 94.56 222 ARG A C 1
ATOM 1775 O O . ARG A 1 222 ? 17.157 -4.715 -1.124 1.00 94.56 222 ARG A O 1
ATOM 1782 N N . PHE A 1 223 ? 16.806 -4.372 -3.322 1.00 95.31 223 PHE A N 1
ATOM 1783 C CA . PHE A 1 223 ? 17.841 -5.316 -3.769 1.00 95.31 223 PHE A CA 1
ATOM 1784 C C . PHE A 1 223 ? 19.244 -4.703 -3.794 1.00 95.31 223 PHE A C 1
ATOM 1786 O O . PHE A 1 223 ? 20.210 -5.405 -3.522 1.00 95.31 223 PHE A O 1
ATOM 1793 N N . GLU A 1 224 ? 19.375 -3.395 -4.024 1.00 95.62 224 GLU A N 1
ATOM 1794 C CA . GLU A 1 224 ? 20.670 -2.704 -3.914 1.00 95.62 224 GLU A CA 1
ATOM 1795 C C . GLU A 1 224 ? 21.208 -2.662 -2.476 1.00 95.62 224 GLU A C 1
ATOM 1797 O O . GLU A 1 224 ? 22.415 -2.549 -2.267 1.00 95.62 224 GLU A O 1
ATOM 1802 N N . HIS A 1 225 ? 20.321 -2.779 -1.487 1.00 94.38 225 HIS A N 1
ATOM 1803 C CA . HIS A 1 225 ? 20.646 -2.687 -0.065 1.00 94.38 225 HIS A CA 1
ATOM 1804 C C . HIS A 1 225 ? 20.382 -4.001 0.682 1.00 94.38 225 HIS A C 1
ATOM 1806 O O . HIS A 1 225 ? 20.012 -3.987 1.857 1.00 94.38 225 HIS A O 1
ATOM 1812 N N . GLU A 1 226 ? 20.555 -5.153 0.025 1.00 89.12 226 GLU A N 1
ATOM 1813 C CA . GLU A 1 226 ? 20.290 -6.454 0.653 1.00 89.12 226 GLU A CA 1
ATOM 1814 C C . GLU A 1 226 ? 21.099 -6.671 1.947 1.00 89.12 226 GLU A C 1
ATOM 1816 O O . GLU A 1 226 ? 20.541 -7.139 2.943 1.00 89.12 226 GLU A O 1
ATOM 1821 N N . ASP A 1 227 ? 22.373 -6.271 1.968 1.00 89.38 227 ASP A N 1
ATOM 1822 C CA . ASP A 1 227 ? 23.274 -6.465 3.114 1.00 89.38 227 ASP A CA 1
ATOM 1823 C C . ASP A 1 227 ? 22.844 -5.706 4.380 1.00 89.38 227 ASP A C 1
ATOM 1825 O O . ASP A 1 227 ? 23.169 -6.116 5.497 1.00 89.38 227 ASP A O 1
ATOM 1829 N N . SER A 1 228 ? 22.133 -4.585 4.224 1.00 90.56 228 SER A N 1
ATOM 1830 C CA . SER A 1 228 ? 21.618 -3.779 5.337 1.00 90.56 228 SER A CA 1
ATOM 1831 C C . SER A 1 228 ? 20.146 -4.051 5.642 1.00 90.56 228 SER A C 1
ATOM 1833 O O . SER A 1 228 ? 19.586 -3.427 6.550 1.00 90.56 228 SER A O 1
ATOM 1835 N N . TYR A 1 229 ? 19.519 -4.979 4.915 1.00 92.31 229 TYR A N 1
ATOM 1836 C CA . TYR A 1 229 ? 18.124 -5.332 5.117 1.00 92.31 229 TYR A CA 1
ATOM 1837 C C . TYR A 1 229 ? 17.916 -6.240 6.342 1.00 92.31 229 TYR A C 1
ATOM 1839 O O . TYR A 1 229 ? 18.848 -6.631 7.051 1.00 92.31 229 TYR A O 1
ATOM 1847 N N . ILE A 1 230 ? 16.657 -6.565 6.639 1.00 91.31 230 ILE A N 1
ATOM 1848 C CA . ILE A 1 230 ? 16.300 -7.353 7.819 1.00 91.31 230 ILE A CA 1
ATOM 1849 C C . ILE A 1 230 ? 16.793 -8.814 7.742 1.00 91.31 230 ILE A C 1
ATOM 1851 O O . ILE A 1 230 ? 16.966 -9.372 6.651 1.00 91.31 230 ILE A O 1
ATOM 1855 N N . PRO A 1 231 ? 16.973 -9.482 8.902 1.00 90.56 231 PRO A N 1
ATOM 1856 C CA . PRO A 1 231 ? 17.405 -10.875 8.950 1.00 90.56 231 PRO A CA 1
ATOM 1857 C C . PRO A 1 231 ? 16.489 -11.824 8.165 1.00 90.56 231 PRO A C 1
ATOM 1859 O O . PRO A 1 231 ? 15.266 -11.714 8.244 1.00 90.56 231 PRO A O 1
ATOM 1862 N N . ALA A 1 232 ? 17.081 -12.815 7.490 1.00 87.81 232 ALA A N 1
ATOM 1863 C CA . ALA A 1 232 ? 16.373 -13.756 6.614 1.00 87.81 232 ALA A CA 1
ATOM 1864 C C . ALA A 1 232 ? 15.197 -14.492 7.286 1.00 87.81 232 ALA A C 1
ATOM 1866 O O . ALA A 1 232 ? 14.211 -14.794 6.630 1.00 87.81 232 ALA A O 1
ATOM 1867 N N . GLN A 1 233 ? 15.247 -14.742 8.599 1.00 91.12 233 GLN A N 1
ATOM 1868 C CA . GLN A 1 233 ? 14.153 -15.400 9.326 1.00 91.12 233 GLN A CA 1
ATOM 1869 C C . GLN A 1 233 ? 12.883 -14.545 9.495 1.00 91.12 233 GLN A C 1
ATOM 1871 O O . GLN A 1 233 ? 11.882 -15.051 9.999 1.00 91.12 233 GLN A O 1
ATOM 1876 N N . LEU A 1 234 ? 12.938 -13.255 9.153 1.00 90.62 234 LEU A N 1
ATOM 1877 C CA . LEU A 1 234 ? 11.820 -12.314 9.260 1.00 90.62 234 LEU A CA 1
ATOM 1878 C C . LEU A 1 234 ? 11.226 -11.929 7.894 1.00 90.62 234 LEU A C 1
ATOM 1880 O O . LEU A 1 234 ? 10.327 -11.096 7.860 1.00 90.62 234 LEU A O 1
ATOM 1884 N N . ARG A 1 235 ? 11.711 -12.522 6.795 1.00 91.56 235 ARG A N 1
ATOM 1885 C CA . ARG A 1 235 ? 11.232 -12.291 5.423 1.00 91.56 235 ARG A CA 1
ATOM 1886 C C . ARG A 1 235 ? 11.008 -13.617 4.676 1.00 91.56 235 ARG A C 1
ATOM 1888 O O . ARG A 1 235 ? 11.483 -14.657 5.141 1.00 91.56 235 ARG A O 1
ATOM 1895 N N . PRO A 1 236 ? 10.267 -13.624 3.552 1.00 90.31 236 PRO A N 1
ATOM 1896 C CA . PRO A 1 236 ? 10.201 -14.775 2.654 1.00 90.31 236 PRO A CA 1
ATOM 1897 C C . PRO A 1 236 ? 11.589 -15.237 2.189 1.00 90.31 236 PRO A C 1
ATOM 1899 O O . PRO A 1 236 ? 12.575 -14.509 2.304 1.00 90.31 236 PRO A O 1
ATOM 1902 N N . THR A 1 237 ? 11.679 -16.460 1.655 1.00 92.38 237 THR A N 1
ATOM 1903 C CA . THR A 1 237 ? 12.967 -16.960 1.156 1.00 92.38 237 THR A CA 1
ATOM 1904 C C . THR A 1 237 ? 13.426 -16.152 -0.065 1.00 92.38 237 THR A C 1
ATOM 1906 O O . THR A 1 237 ? 12.573 -15.692 -0.834 1.00 92.38 237 THR A O 1
ATOM 1909 N N . PRO A 1 238 ? 14.745 -16.013 -0.296 1.00 91.88 238 PRO A N 1
ATOM 1910 C CA . PRO A 1 238 ? 15.263 -15.321 -1.477 1.00 91.88 238 PRO A CA 1
ATOM 1911 C C . PRO A 1 238 ? 14.701 -15.869 -2.796 1.00 91.88 238 PRO A C 1
ATOM 1913 O O . PRO A 1 238 ? 14.417 -15.108 -3.717 1.00 91.88 238 PRO A O 1
ATOM 1916 N N . GLU A 1 239 ? 14.451 -17.180 -2.886 1.00 92.88 239 GLU A N 1
ATOM 1917 C CA . GLU A 1 239 ? 13.850 -17.798 -4.073 1.00 92.88 239 GLU A CA 1
ATOM 1918 C C . GLU A 1 239 ? 12.412 -17.324 -4.307 1.00 92.88 239 GLU A C 1
ATOM 1920 O O . GLU A 1 239 ? 12.012 -17.119 -5.454 1.00 92.88 239 GLU A O 1
ATOM 1925 N N . TYR A 1 240 ? 11.635 -17.137 -3.234 1.00 93.81 240 TYR A N 1
ATOM 1926 C CA . TYR A 1 240 ? 10.281 -16.598 -3.328 1.00 93.81 240 TYR A CA 1
ATOM 1927 C C . TYR A 1 240 ? 10.303 -15.128 -3.757 1.00 93.81 240 TYR A C 1
ATOM 1929 O O . TYR A 1 240 ? 9.581 -14.763 -4.686 1.00 93.81 240 TYR A O 1
ATOM 1937 N N . GLU A 1 241 ? 11.148 -14.299 -3.128 1.00 94.12 241 GLU A N 1
ATOM 1938 C CA . GLU A 1 241 ? 11.309 -12.888 -3.508 1.00 94.12 241 GLU A CA 1
ATOM 1939 C C . GLU A 1 241 ? 11.716 -12.772 -4.987 1.00 94.12 241 GLU A C 1
ATOM 1941 O O . GLU A 1 241 ? 11.049 -12.076 -5.754 1.00 94.12 241 GLU A O 1
ATOM 1946 N N . ARG A 1 242 ? 12.736 -13.530 -5.420 1.00 94.56 242 ARG A N 1
ATOM 1947 C CA . ARG A 1 242 ? 13.202 -13.574 -6.815 1.00 94.56 242 ARG A CA 1
ATOM 1948 C C . ARG A 1 242 ? 12.080 -13.968 -7.775 1.00 94.56 242 ARG A C 1
ATOM 1950 O O . ARG A 1 242 ? 11.905 -13.314 -8.800 1.00 94.56 242 ARG A O 1
ATOM 1957 N N . MET A 1 243 ? 11.331 -15.028 -7.468 1.00 96.06 243 MET A N 1
ATOM 1958 C CA . MET A 1 243 ? 10.230 -15.499 -8.314 1.00 96.06 243 MET A CA 1
ATOM 1959 C C . MET A 1 243 ? 9.180 -14.403 -8.528 1.00 96.06 243 MET A C 1
ATOM 1961 O O . MET A 1 243 ? 8.801 -14.146 -9.670 1.00 96.06 243 MET A O 1
ATOM 1965 N N . VAL A 1 244 ? 8.727 -13.752 -7.451 1.00 95.38 244 VAL A N 1
ATOM 1966 C CA . VAL A 1 244 ? 7.70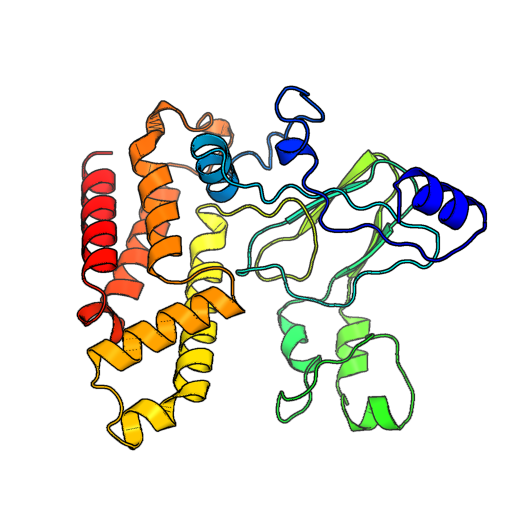5 -12.700 -7.542 1.00 95.38 244 VAL A CA 1
ATOM 1967 C C . VAL A 1 244 ? 8.236 -11.476 -8.287 1.00 95.38 244 VAL A C 1
ATOM 1969 O O . VAL A 1 244 ? 7.555 -10.939 -9.160 1.00 95.38 244 VAL A O 1
ATOM 1972 N N . VAL A 1 245 ? 9.460 -11.045 -7.980 1.00 97.25 245 VAL A N 1
ATOM 1973 C CA . VAL A 1 245 ? 10.043 -9.838 -8.579 1.00 97.25 245 VAL A CA 1
ATOM 1974 C C . VAL A 1 245 ? 10.284 -10.026 -10.079 1.00 97.25 245 VAL A C 1
ATOM 1976 O O . VAL A 1 245 ? 9.955 -9.145 -10.872 1.00 97.25 245 VAL A O 1
ATOM 1979 N N . LEU A 1 246 ? 10.780 -11.195 -10.500 1.00 97.38 246 LEU A N 1
ATOM 1980 C CA . LEU A 1 246 ? 10.931 -11.503 -11.923 1.00 97.38 246 LEU A CA 1
ATOM 1981 C C . LEU A 1 246 ? 9.582 -11.544 -12.653 1.00 97.38 246 LEU A C 1
ATOM 1983 O O . LEU A 1 246 ? 9.508 -11.067 -13.788 1.00 97.38 246 LEU A O 1
ATOM 1987 N N . ASP A 1 247 ? 8.525 -12.060 -12.016 1.00 97.69 247 ASP A N 1
ATOM 1988 C CA . ASP A 1 247 ? 7.180 -12.076 -12.600 1.00 97.69 247 ASP A CA 1
ATOM 1989 C C . ASP A 1 247 ? 6.643 -10.655 -12.832 1.00 97.69 247 ASP A C 1
ATOM 1991 O O . ASP A 1 247 ? 6.247 -10.334 -13.955 1.00 97.69 247 ASP A O 1
ATOM 1995 N N . VAL A 1 248 ? 6.708 -9.761 -11.835 1.00 97.31 248 VAL A N 1
ATOM 1996 C CA . VAL A 1 248 ? 6.248 -8.366 -12.014 1.00 97.31 248 VAL A CA 1
ATOM 1997 C C . VAL A 1 248 ? 7.098 -7.601 -13.030 1.00 97.31 248 VAL A C 1
ATOM 1999 O O . VAL A 1 248 ? 6.551 -6.868 -13.855 1.00 97.31 248 VAL A O 1
ATOM 2002 N N . CYS A 1 249 ? 8.418 -7.818 -13.058 1.00 98.00 249 CYS A N 1
ATOM 2003 C CA . CYS A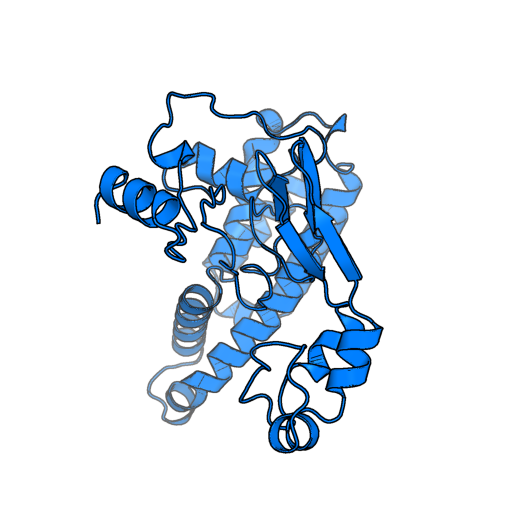 1 249 ? 9.291 -7.240 -14.079 1.00 98.00 249 CYS A CA 1
ATOM 2004 C C . CYS A 1 249 ? 8.917 -7.719 -15.491 1.00 98.00 249 CYS A C 1
ATOM 2006 O O . CYS A 1 249 ? 8.950 -6.934 -16.444 1.00 98.00 249 CYS A O 1
ATOM 2008 N N . GLN A 1 250 ? 8.581 -9.004 -15.647 1.00 97.44 250 GLN A N 1
ATOM 2009 C CA . GLN A 1 250 ? 8.172 -9.575 -16.929 1.00 97.44 250 GLN A CA 1
ATOM 2010 C C . GLN A 1 250 ? 6.792 -9.073 -17.362 1.00 97.44 250 GLN A C 1
ATOM 2012 O O . GLN A 1 250 ? 6.625 -8.718 -18.529 1.00 97.44 250 GLN A O 1
ATOM 2017 N N . LYS A 1 251 ? 5.824 -9.012 -16.440 1.00 97.44 251 LYS A N 1
ATOM 2018 C CA . LYS A 1 251 ? 4.490 -8.455 -16.697 1.00 97.44 251 LYS A CA 1
ATOM 2019 C C . LYS A 1 251 ? 4.577 -7.004 -17.153 1.00 97.44 251 LYS A C 1
ATOM 2021 O O . LYS A 1 251 ? 4.011 -6.680 -18.191 1.00 97.44 251 LYS A O 1
ATOM 2026 N N . TRP A 1 252 ? 5.342 -6.171 -16.445 1.00 97.94 252 TRP A N 1
ATOM 2027 C CA . TRP A 1 252 ? 5.542 -4.773 -16.826 1.00 97.94 252 TRP A CA 1
ATOM 2028 C C . TRP A 1 252 ? 6.176 -4.632 -18.211 1.00 97.94 252 TRP A C 1
ATOM 2030 O O . TRP A 1 252 ? 5.704 -3.856 -19.031 1.00 97.94 252 TRP A O 1
ATOM 2040 N N . SER A 1 253 ? 7.200 -5.442 -18.511 1.00 96.62 253 SER A N 1
ATOM 2041 C CA . SER A 1 253 ? 7.894 -5.409 -19.811 1.00 96.62 253 SER A CA 1
ATOM 2042 C C . SER A 1 253 ? 6.983 -5.761 -21.000 1.00 96.62 253 SER A C 1
ATOM 2044 O O . SER A 1 253 ? 7.353 -5.497 -22.140 1.00 96.62 253 SER A O 1
ATOM 2046 N N . ASN A 1 254 ? 5.826 -6.382 -20.746 1.00 96.56 254 ASN A N 1
ATOM 2047 C CA . ASN A 1 254 ? 4.835 -6.736 -21.761 1.00 96.56 254 ASN A CA 1
ATOM 2048 C C . ASN A 1 254 ? 3.732 -5.671 -21.931 1.00 96.56 254 ASN A C 1
ATOM 2050 O O . ASN A 1 254 ? 2.885 -5.838 -22.808 1.00 96.56 254 ASN A O 1
ATOM 2054 N N . LEU A 1 255 ? 3.705 -4.619 -21.102 1.00 95.38 255 LEU A N 1
ATOM 2055 C CA . LEU A 1 255 ? 2.766 -3.506 -21.253 1.00 95.38 255 LEU A CA 1
ATOM 2056 C C . LEU A 1 255 ? 3.158 -2.646 -22.461 1.00 95.38 255 LEU A C 1
ATOM 2058 O O . LEU A 1 255 ? 4.340 -2.397 -22.696 1.00 95.38 255 LEU A O 1
ATOM 2062 N N . GLU A 1 256 ? 2.166 -2.166 -23.211 1.00 91.19 256 GLU A N 1
ATOM 2063 C CA . GLU A 1 256 ? 2.392 -1.322 -24.393 1.00 91.19 256 GLU A CA 1
ATOM 2064 C C . GLU A 1 256 ? 3.107 -0.012 -24.030 1.00 91.19 256 GLU A C 1
ATOM 2066 O O . GLU A 1 256 ? 4.046 0.394 -24.717 1.00 91.19 256 GLU A O 1
ATOM 2071 N N . ASP A 1 257 ? 2.740 0.588 -22.897 1.00 90.62 257 ASP A N 1
ATOM 2072 C CA . ASP A 1 257 ? 3.292 1.863 -22.432 1.00 90.62 257 ASP A CA 1
ATOM 2073 C C . ASP A 1 257 ? 4.737 1.755 -21.919 1.00 90.62 257 ASP A C 1
ATOM 2075 O O . ASP A 1 257 ? 5.448 2.760 -21.838 1.00 90.62 257 ASP A O 1
ATOM 2079 N N . ALA A 1 258 ? 5.238 0.540 -21.652 1.00 93.44 258 ALA A N 1
ATOM 2080 C CA . ALA A 1 258 ? 6.601 0.327 -21.159 1.00 93.44 258 ALA A CA 1
ATOM 2081 C C . ALA A 1 258 ? 7.669 0.879 -22.122 1.00 93.44 258 ALA A C 1
ATOM 2083 O O . ALA A 1 258 ? 8.715 1.368 -21.685 1.00 93.44 258 ALA A O 1
ATOM 2084 N N . GLN A 1 259 ? 7.397 0.872 -23.433 1.00 94.44 259 GLN A N 1
ATOM 2085 C CA . GLN A 1 259 ? 8.303 1.427 -24.448 1.00 94.44 259 GLN A CA 1
ATOM 2086 C C . GLN A 1 259 ? 8.493 2.950 -24.325 1.00 94.44 259 GLN A C 1
ATOM 2088 O O . GLN A 1 259 ? 9.505 3.486 -24.781 1.00 94.44 259 GLN A O 1
ATOM 2093 N N . HIS A 1 260 ? 7.543 3.644 -23.693 1.00 96.44 260 HIS A N 1
ATOM 2094 C CA . HIS A 1 260 ? 7.561 5.091 -23.480 1.00 96.44 260 HIS A CA 1
ATOM 2095 C C . HIS A 1 260 ? 8.149 5.485 -22.111 1.00 96.44 260 HIS A C 1
ATOM 2097 O O . HIS A 1 260 ? 8.245 6.672 -21.796 1.00 96.44 260 HIS A O 1
ATOM 2103 N N . LEU A 1 261 ? 8.601 4.506 -21.315 1.00 97.06 261 LEU A N 1
ATOM 2104 C CA . LEU A 1 261 ? 9.121 4.686 -19.956 1.00 97.06 261 LEU A CA 1
ATOM 2105 C C . LEU A 1 261 ? 10.572 4.174 -19.821 1.00 97.06 261 LEU A C 1
ATOM 2107 O O . LEU A 1 261 ? 10.842 3.230 -19.071 1.00 97.06 261 LEU A O 1
ATOM 2111 N N . PRO A 1 262 ? 11.555 4.798 -20.503 1.00 96.62 262 PRO A N 1
ATOM 2112 C CA . PRO A 1 262 ? 12.937 4.310 -20.532 1.00 96.62 262 PRO A CA 1
ATOM 2113 C C . PRO A 1 262 ? 13.616 4.295 -19.155 1.00 96.62 262 PRO A C 1
ATOM 2115 O O . PRO A 1 262 ? 14.424 3.408 -18.888 1.00 96.62 262 PRO A O 1
ATOM 2118 N N . ASN A 1 263 ? 13.275 5.231 -18.263 1.00 96.50 263 ASN A N 1
ATOM 2119 C CA . ASN A 1 263 ? 13.813 5.261 -16.897 1.00 96.50 263 ASN A CA 1
ATOM 2120 C C . ASN A 1 263 ? 13.360 4.034 -16.092 1.00 96.50 263 ASN A C 1
ATOM 2122 O O . ASN A 1 263 ? 14.161 3.408 -15.399 1.00 96.50 263 ASN A O 1
ATOM 2126 N N . VAL A 1 264 ? 12.093 3.643 -16.241 1.00 97.94 264 VAL A N 1
ATOM 2127 C CA . VAL A 1 264 ? 11.550 2.443 -15.598 1.00 97.94 264 VAL A CA 1
ATOM 2128 C C . VAL A 1 264 ? 12.179 1.186 -16.200 1.00 97.94 264 VAL A C 1
ATOM 2130 O O . VAL A 1 264 ? 12.595 0.294 -15.463 1.00 97.94 264 VAL A O 1
ATOM 2133 N N . ALA A 1 265 ? 12.358 1.143 -17.524 1.00 97.75 265 ALA A N 1
ATOM 2134 C CA . ALA A 1 265 ? 13.017 0.023 -18.196 1.00 97.75 265 ALA A CA 1
ATOM 2135 C C . ALA A 1 265 ? 14.461 -0.195 -17.704 1.00 97.75 265 ALA A C 1
ATOM 2137 O O . ALA A 1 265 ? 14.881 -1.339 -17.519 1.00 97.75 265 ALA A O 1
ATOM 2138 N N . GLN A 1 266 ? 15.206 0.884 -17.436 1.00 98.12 266 GLN A N 1
ATOM 2139 C CA . GLN A 1 266 ? 16.547 0.805 -16.845 1.00 98.12 266 GLN A CA 1
ATOM 2140 C C . GLN A 1 266 ? 16.515 0.197 -15.438 1.00 98.12 266 GLN A C 1
ATOM 2142 O O . GLN A 1 266 ? 17.293 -0.717 -15.162 1.00 98.12 266 GLN A O 1
ATOM 2147 N N . LYS A 1 267 ? 15.585 0.636 -14.576 1.00 98.44 267 LYS A N 1
ATOM 2148 C CA . LYS A 1 267 ? 15.397 0.059 -13.233 1.00 98.44 267 LYS A CA 1
ATOM 2149 C C . LYS A 1 267 ? 15.052 -1.428 -13.309 1.00 98.44 267 LYS A C 1
ATOM 2151 O O . LYS A 1 267 ? 15.673 -2.235 -12.628 1.00 98.44 267 LYS A O 1
ATOM 2156 N N . VAL A 1 268 ? 14.129 -1.808 -14.195 1.00 98.12 268 VAL A N 1
ATOM 2157 C CA . VAL A 1 268 ? 13.740 -3.210 -14.415 1.00 98.12 268 VAL A CA 1
ATOM 2158 C C . VAL A 1 268 ? 14.917 -4.062 -14.894 1.00 98.12 268 VAL A C 1
ATOM 2160 O O . VAL A 1 268 ? 15.081 -5.183 -14.415 1.00 98.12 268 VAL A O 1
ATOM 2163 N N . SER A 1 269 ? 15.755 -3.550 -15.802 1.00 97.75 269 SER A N 1
ATOM 2164 C CA . SER A 1 269 ? 16.978 -4.248 -16.225 1.00 97.75 269 SER A CA 1
ATOM 2165 C C . SER A 1 269 ? 17.932 -4.445 -15.051 1.00 97.75 269 SER A C 1
ATOM 2167 O O . SER A 1 269 ? 18.391 -5.561 -14.815 1.00 97.75 269 SER A O 1
ATOM 2169 N N . ARG A 1 270 ? 18.168 -3.388 -14.265 1.00 97.94 270 ARG A N 1
ATOM 2170 C CA . ARG A 1 270 ? 19.074 -3.444 -13.118 1.00 97.94 270 ARG A CA 1
ATOM 2171 C C . ARG A 1 270 ? 18.593 -4.412 -12.036 1.00 97.94 270 ARG A C 1
ATOM 2173 O O . ARG A 1 270 ? 19.400 -5.152 -11.485 1.00 97.94 270 ARG A O 1
ATOM 2180 N N . ILE A 1 271 ? 17.287 -4.453 -11.768 1.00 97.88 271 ILE A N 1
ATOM 2181 C CA . ILE A 1 271 ? 16.682 -5.428 -10.849 1.00 97.88 271 ILE A CA 1
ATOM 2182 C C . ILE A 1 271 ? 16.955 -6.857 -11.331 1.00 97.88 271 ILE A C 1
ATOM 2184 O O . ILE A 1 271 ? 17.364 -7.698 -10.536 1.00 97.88 271 ILE A O 1
ATOM 2188 N N . LYS A 1 272 ? 16.761 -7.144 -12.626 1.00 96.88 272 LYS A N 1
ATOM 2189 C CA . LYS A 1 272 ? 17.027 -8.480 -13.187 1.00 96.88 272 LYS A CA 1
ATOM 2190 C C . LYS A 1 272 ? 18.499 -8.878 -13.036 1.00 96.88 272 LYS A C 1
ATOM 2192 O O . LYS A 1 272 ? 18.761 -10.009 -12.644 1.00 96.88 272 LYS A O 1
ATOM 2197 N N . GLU A 1 273 ? 19.430 -7.955 -13.278 1.00 96.62 273 GLU A N 1
ATOM 2198 C CA . GLU A 1 273 ? 20.872 -8.178 -13.077 1.00 96.62 273 GLU A CA 1
ATOM 2199 C C . GLU A 1 273 ? 21.211 -8.498 -11.615 1.00 96.62 273 GLU A C 1
ATOM 2201 O O . GLU A 1 273 ? 21.858 -9.505 -11.345 1.00 96.62 273 GLU A O 1
ATOM 2206 N N . LEU A 1 274 ? 20.728 -7.681 -10.670 1.00 95.31 274 LEU A N 1
ATOM 2207 C CA . LEU A 1 274 ? 20.939 -7.899 -9.232 1.00 95.31 274 LEU A CA 1
ATOM 2208 C C . LEU A 1 274 ? 20.416 -9.263 -8.789 1.00 95.31 274 LEU A C 1
ATOM 2210 O O . LEU A 1 274 ? 21.071 -9.966 -8.026 1.00 95.31 274 LEU A O 1
ATOM 2214 N N . LEU A 1 275 ? 19.250 -9.649 -9.307 1.00 92.50 275 LEU A N 1
ATOM 2215 C CA . LEU A 1 275 ? 18.694 -10.958 -9.030 1.00 92.50 275 LEU A CA 1
ATOM 2216 C C . LEU A 1 275 ? 19.556 -12.063 -9.627 1.00 92.50 275 LEU A C 1
ATOM 2218 O O . LEU A 1 275 ? 19.700 -13.073 -8.973 1.00 92.50 275 LEU A O 1
ATOM 2222 N N . GLU A 1 276 ? 20.139 -11.933 -10.820 1.00 87.44 276 GLU A N 1
ATOM 2223 C CA . GLU A 1 276 ? 21.039 -12.951 -11.394 1.00 87.44 276 GLU A CA 1
ATOM 2224 C C . GLU A 1 276 ? 22.345 -13.143 -10.606 1.00 87.44 276 GLU A C 1
ATOM 2226 O O . GLU A 1 276 ? 22.874 -14.257 -10.595 1.00 87.44 276 GLU A O 1
ATOM 2231 N N . GLU A 1 277 ? 22.828 -12.095 -9.937 1.00 75.50 277 GLU A N 1
ATOM 2232 C CA . GLU A 1 277 ? 24.043 -12.096 -9.110 1.00 75.50 277 GLU A CA 1
ATOM 2233 C C . GLU A 1 277 ? 23.837 -12.713 -7.706 1.00 75.50 277 GLU A C 1
ATOM 2235 O O . GLU A 1 277 ? 24.819 -13.164 -7.105 1.00 75.50 277 GLU A O 1
ATOM 2240 N N . SER A 1 278 ? 22.588 -12.765 -7.213 1.00 64.12 278 SER A N 1
ATOM 2241 C CA . SER A 1 278 ? 22.165 -13.350 -5.920 1.00 64.12 278 SER A CA 1
ATOM 2242 C C . SER A 1 278 ? 21.788 -14.833 -6.003 1.00 64.12 278 SER A C 1
ATOM 2244 O O . SER A 1 278 ? 22.237 -15.603 -5.123 1.00 64.12 278 SER A O 1
#

Sequence (278 aa):
MSFSDFLDGMEAGQQNYARDIHVMKHFPQNDIYSCPPLFRDDWLNFKLDAEGNDDYKFVYIGGDGTRTKLHKDVVASHSWSSNLTGTKEWTLIPPAEASHLFTFDHDEVVSDINLDDAITRARWPNLRRVRDAALVVLQHPGETIFVPSPTLSINHNWINAVSLHAIFENLVIEETMSADAVMDLKQDGIVDDAGFVQVVQELTFANAGMNWDTFFDLILFRFEHEDSYIPAQLRPTPEYERMVVLDVCQKWSNLEDAQHLPNVAQKVSRIKELLEES

pLDDT: mean 88.68, std 9.22, range [34.78, 98.44]